Protein AF-A0A7V5E7X6-F1 (afdb_monomer_lite)

Foldseek 3Di:
DDDPVVCVVCVVVVVVVLLVVADFKDFQVPWDWDPDQFANIKTWGADVVVRHPDQWTKMKGKAAAQKKGFKKFWAKKKKAWQAAWWWKQWQLAIDTAGHGKIFIHHHGIIMMIGGNGNGMIMMMMIGRQNNCVVVVNTDMDTPGGMDRHDPCNCPPRHYDPDCQDPVQWGGMDYPPNFDKAAQLCQLVLLCPDPALLSVLAACLRNPRPRQAFARMKGAAQPHPVRGHPDDFKDLGTKGKHAAFDKGDKFFAAKKKKAWQAAWWWKQFQNDIGTDGHRMIGINHDDTGIMMTGGNGNGIIMIRIMDGCCRRRPVSSVCCVVPVVVGDHDDPPDD

pLDDT: mean 92.27, std 9.26, range [35.38, 98.88]

Structure (mmCIF, N/CA/C/O backbone):
data_AF-A0A7V5E7X6-F1
#
_entry.id   AF-A0A7V5E7X6-F1
#
loop_
_atom_site.group_PDB
_atom_site.id
_atom_site.type_symbol
_atom_site.label_atom_id
_atom_site.label_alt_id
_atom_site.label_comp_id
_atom_site.label_asym_id
_atom_site.label_entity_id
_atom_site.label_seq_id
_atom_site.pdbx_PDB_ins_code
_atom_site.Cartn_x
_atom_site.Cartn_y
_atom_site.Cartn_z
_atom_site.occupancy
_atom_site.B_iso_or_equiv
_atom_site.auth_seq_id
_atom_site.auth_comp_id
_atom_site.auth_asym_id
_atom_site.auth_atom_id
_atom_site.pdbx_PDB_model_num
ATOM 1 N N . MET A 1 1 ? 9.752 -33.336 -25.729 1.00 74.25 1 MET A N 1
ATOM 2 C CA . MET A 1 1 ? 9.389 -32.713 -24.438 1.00 74.25 1 MET A CA 1
ATOM 3 C C . MET A 1 1 ? 10.679 -32.432 -23.699 1.00 74.25 1 MET A C 1
ATOM 5 O O . MET A 1 1 ? 11.506 -33.336 -23.650 1.00 74.25 1 MET A O 1
ATOM 9 N N . GLY A 1 2 ? 10.870 -31.202 -23.217 1.00 88.06 2 GLY A N 1
ATOM 10 C CA . GLY A 1 2 ? 11.986 -30.882 -22.325 1.00 88.06 2 GLY A CA 1
ATOM 11 C C . GLY A 1 2 ? 11.791 -31.540 -20.957 1.00 88.06 2 GLY A C 1
ATOM 12 O O . GLY A 1 2 ? 10.665 -31.881 -20.585 1.00 88.06 2 GLY A O 1
ATOM 13 N N . ASN A 1 3 ? 12.883 -31.771 -20.237 1.00 95.69 3 ASN A N 1
ATOM 14 C CA . ASN A 1 3 ? 12.844 -32.222 -18.848 1.00 95.69 3 ASN A CA 1
ATOM 15 C C . ASN A 1 3 ? 12.676 -31.019 -17.891 1.00 95.69 3 ASN A C 1
ATOM 17 O O . ASN A 1 3 ? 12.556 -29.870 -18.316 1.00 95.69 3 ASN A O 1
ATOM 21 N N . PHE A 1 4 ? 12.666 -31.272 -16.578 1.00 95.88 4 PHE A N 1
ATOM 22 C CA . PHE A 1 4 ? 12.492 -30.208 -15.582 1.00 95.88 4 PHE A CA 1
ATOM 23 C C . PHE A 1 4 ? 13.581 -29.120 -15.651 1.00 95.88 4 PHE A C 1
ATOM 25 O O . PHE A 1 4 ? 13.300 -27.960 -15.362 1.00 95.88 4 PHE A O 1
ATOM 32 N N . TYR A 1 5 ? 14.807 -29.474 -16.044 1.00 95.88 5 TYR A N 1
ATOM 33 C CA . TYR A 1 5 ? 15.924 -28.543 -16.155 1.00 95.88 5 TYR A CA 1
ATOM 34 C C . TYR A 1 5 ? 15.778 -27.639 -17.380 1.00 95.88 5 TYR A C 1
ATOM 36 O O . TYR A 1 5 ? 15.989 -26.436 -17.265 1.00 95.88 5 TYR A O 1
ATOM 44 N N . ASP A 1 6 ? 15.319 -28.176 -18.515 1.00 96.25 6 ASP A N 1
ATOM 45 C CA . ASP A 1 6 ? 14.999 -27.366 -19.700 1.00 96.25 6 ASP A CA 1
ATOM 46 C C . ASP A 1 6 ? 13.927 -26.314 -19.371 1.00 96.25 6 ASP A C 1
ATOM 48 O O . ASP A 1 6 ? 14.030 -25.155 -19.774 1.00 96.25 6 ASP A O 1
ATOM 52 N N . HIS A 1 7 ? 12.928 -26.692 -18.564 1.00 93.19 7 HIS A N 1
ATOM 53 C CA . HIS A 1 7 ? 11.928 -25.746 -18.073 1.00 93.19 7 HIS A CA 1
ATOM 54 C C . HIS A 1 7 ? 12.550 -24.657 -17.190 1.00 93.19 7 HIS A C 1
ATOM 56 O O . HIS A 1 7 ? 12.235 -23.483 -17.381 1.00 93.19 7 HIS A O 1
ATOM 62 N N . TRP A 1 8 ? 13.458 -25.004 -16.271 1.00 95.00 8 TRP A N 1
ATOM 63 C CA . TRP A 1 8 ? 14.160 -24.015 -15.440 1.00 95.00 8 TRP A CA 1
ATOM 64 C C . TRP A 1 8 ? 15.024 -23.060 -16.261 1.00 95.00 8 TRP A C 1
ATOM 66 O O . TRP A 1 8 ? 15.019 -21.862 -15.990 1.00 95.00 8 TRP A O 1
ATOM 76 N N . LEU A 1 9 ? 15.713 -23.561 -17.287 1.00 93.69 9 LEU A N 1
ATOM 77 C CA . LEU A 1 9 ? 16.494 -22.725 -18.197 1.00 93.69 9 LEU A CA 1
ATOM 78 C C . LEU A 1 9 ? 15.607 -21.732 -18.964 1.00 93.69 9 LEU A C 1
ATOM 80 O O . LEU A 1 9 ? 16.005 -20.590 -19.164 1.00 93.69 9 LEU A O 1
ATOM 84 N N . SER A 1 10 ? 14.388 -22.135 -19.333 1.00 93.94 10 SER A N 1
ATOM 85 C CA . SER A 1 10 ? 13.422 -21.271 -20.031 1.00 93.94 10 SER A CA 1
ATOM 86 C C . SER A 1 10 ? 12.592 -20.356 -19.117 1.00 93.94 10 SER A C 1
ATOM 88 O O . SER A 1 10 ? 11.799 -19.549 -19.608 1.00 93.94 10 SER A O 1
ATOM 90 N N . ALA A 1 11 ? 12.737 -20.476 -17.791 1.00 91.62 11 ALA A N 1
ATOM 91 C CA . ALA A 1 11 ? 11.841 -19.835 -16.829 1.00 91.62 11 ALA A CA 1
ATOM 92 C C . ALA A 1 11 ? 11.892 -18.302 -16.888 1.00 91.62 11 ALA A C 1
ATOM 94 O O . ALA A 1 11 ? 10.873 -17.648 -16.674 1.00 91.62 11 ALA A O 1
ATOM 95 N N . HIS A 1 12 ? 13.056 -17.725 -17.204 1.00 88.38 12 HIS A N 1
ATOM 96 C CA . HIS A 1 12 ? 13.186 -16.280 -17.379 1.00 88.38 12 HIS A CA 1
ATOM 97 C C . HIS A 1 12 ? 12.372 -15.782 -18.581 1.00 88.38 12 HIS A C 1
ATOM 99 O O . HIS A 1 12 ? 11.582 -14.853 -18.442 1.00 88.38 12 HIS A O 1
ATOM 105 N N . ASP A 1 13 ? 12.505 -16.431 -19.737 1.00 90.81 13 ASP A N 1
ATOM 106 C CA . ASP A 1 13 ? 11.781 -16.037 -20.950 1.00 90.81 13 ASP A CA 1
ATOM 107 C C . ASP A 1 13 ? 10.269 -16.228 -20.789 1.00 90.81 13 ASP A C 1
ATOM 109 O O . ASP A 1 13 ? 9.471 -15.427 -21.275 1.00 90.81 13 ASP A O 1
ATOM 113 N N . GLU A 1 14 ? 9.861 -17.287 -20.086 1.00 91.94 14 GLU A N 1
ATOM 114 C CA . GLU A 1 14 ? 8.459 -17.516 -19.739 1.00 91.94 14 GLU A CA 1
ATOM 115 C C . GLU A 1 14 ? 7.920 -16.430 -18.809 1.00 91.94 14 GLU A C 1
ATOM 117 O O . GLU A 1 14 ? 6.822 -15.919 -19.025 1.00 91.94 14 GLU A O 1
ATOM 122 N N . TRP A 1 15 ? 8.714 -16.008 -17.827 1.00 89.81 15 TRP A N 1
ATOM 123 C CA . TRP A 1 15 ? 8.356 -14.889 -16.969 1.00 89.81 15 TRP A CA 1
ATOM 124 C C . TRP A 1 15 ? 8.150 -13.595 -17.769 1.00 89.81 15 TRP A C 1
ATOM 126 O O . TRP A 1 15 ? 7.143 -12.917 -17.572 1.00 89.81 15 TRP A O 1
ATOM 136 N N . GLN A 1 16 ? 9.039 -13.276 -18.717 1.00 88.62 16 GLN A N 1
ATOM 137 C CA . GLN A 1 16 ? 8.889 -12.092 -19.575 1.00 88.62 16 GLN A CA 1
ATOM 138 C C . GLN A 1 16 ? 7.607 -12.143 -20.420 1.00 88.62 16 GLN A C 1
ATOM 140 O O . GLN A 1 16 ? 6.897 -11.143 -20.541 1.00 88.62 16 GLN A O 1
ATOM 145 N N . ARG A 1 17 ? 7.243 -13.322 -20.945 1.00 91.75 17 ARG A N 1
ATOM 146 C CA . ARG A 1 17 ? 5.962 -13.511 -21.649 1.00 91.75 17 ARG A CA 1
ATOM 147 C C . ARG A 1 17 ? 4.761 -13.251 -20.741 1.00 91.75 17 ARG A C 1
ATOM 149 O O . ARG A 1 17 ? 3.805 -12.608 -21.172 1.00 91.75 17 ARG A O 1
ATOM 156 N N . GLN A 1 18 ? 4.811 -13.710 -19.491 1.00 92.75 18 GLN A N 1
ATOM 157 C CA . GLN A 1 18 ? 3.744 -13.466 -18.517 1.00 92.75 18 GLN A CA 1
ATOM 158 C C . GLN A 1 18 ? 3.638 -11.989 -18.137 1.00 92.75 18 GLN A C 1
ATOM 160 O O . GLN A 1 18 ? 2.529 -11.477 -18.042 1.00 92.75 18 GLN A O 1
ATOM 165 N N . VAL A 1 19 ? 4.763 -11.289 -17.967 1.00 91.00 19 VAL A N 1
ATOM 166 C CA . VAL A 1 19 ? 4.796 -9.838 -17.718 1.00 91.00 19 VAL A CA 1
ATOM 167 C C . VAL A 1 19 ? 4.106 -9.073 -18.848 1.00 91.00 19 VAL A C 1
ATOM 169 O O . VAL A 1 19 ? 3.236 -8.245 -18.580 1.00 91.00 19 VAL A O 1
ATOM 172 N N . ALA A 1 20 ? 4.420 -9.404 -20.104 1.00 89.00 20 ALA A N 1
ATOM 173 C CA . ALA A 1 20 ? 3.810 -8.765 -21.268 1.00 89.00 20 ALA A CA 1
ATOM 174 C C . ALA A 1 20 ? 2.280 -8.948 -21.317 1.00 89.00 20 ALA A C 1
ATOM 176 O O . ALA A 1 20 ? 1.565 -8.055 -21.767 1.00 89.00 20 ALA A O 1
ATOM 177 N N . GLN A 1 21 ? 1.764 -10.074 -20.816 1.00 91.12 21 GLN A N 1
ATOM 178 C CA . GLN A 1 21 ? 0.330 -10.397 -20.797 1.00 91.12 21 GLN A CA 1
ATOM 179 C C . GLN A 1 21 ? -0.380 -10.004 -19.494 1.00 91.12 21 GLN A C 1
ATOM 181 O O . GLN A 1 21 ? -1.609 -10.025 -19.439 1.00 91.12 21 GLN A O 1
ATOM 186 N N . ALA A 1 22 ? 0.368 -9.665 -18.442 1.00 93.25 22 ALA A N 1
ATOM 187 C CA . ALA A 1 22 ? -0.190 -9.341 -17.138 1.00 93.25 22 ALA A CA 1
ATOM 188 C C . ALA A 1 22 ? -1.078 -8.097 -17.211 1.00 93.25 22 ALA A C 1
ATOM 190 O O . ALA A 1 22 ? -0.862 -7.198 -18.027 1.00 93.25 22 ALA A O 1
ATOM 191 N N . ARG A 1 23 ? -2.061 -8.017 -16.315 1.00 95.69 23 ARG A N 1
ATOM 192 C CA . ARG A 1 23 ? -2.861 -6.806 -16.146 1.00 95.69 23 ARG A CA 1
ATOM 193 C C . ARG A 1 23 ? -1.992 -5.682 -15.571 1.00 95.69 23 ARG A C 1
ATOM 195 O O . ARG A 1 23 ? -1.268 -5.916 -14.608 1.00 95.69 23 ARG A O 1
ATOM 202 N N . LYS A 1 24 ? -2.085 -4.470 -16.134 1.00 96.12 24 LYS A N 1
ATOM 203 C CA . LYS A 1 24 ? -1.325 -3.286 -15.676 1.00 96.12 24 LYS A CA 1
ATOM 204 C C . LYS A 1 24 ? -2.179 -2.216 -15.010 1.00 96.12 24 LYS A C 1
ATOM 206 O O . LYS A 1 24 ? -1.640 -1.352 -14.327 1.00 96.12 24 LYS A O 1
ATOM 211 N N . CYS A 1 25 ? -3.498 -2.265 -15.156 1.00 97.44 25 CYS A N 1
ATOM 212 C CA . CYS A 1 25 ? -4.389 -1.388 -14.407 1.00 97.44 25 CYS A CA 1
ATOM 213 C C . CYS A 1 25 ? -5.746 -2.025 -14.130 1.00 97.44 25 CYS A C 1
ATOM 215 O O . CYS A 1 25 ? -6.157 -2.975 -14.799 1.00 97.44 25 CYS A O 1
ATOM 217 N N . ILE A 1 26 ? -6.423 -1.495 -13.119 1.00 98.00 26 ILE A N 1
ATOM 218 C CA . ILE A 1 26 ? -7.838 -1.730 -12.848 1.00 98.00 26 ILE A CA 1
ATOM 219 C C . ILE A 1 26 ? -8.455 -0.425 -12.359 1.00 98.00 26 ILE A C 1
ATOM 221 O O . ILE A 1 26 ? -7.882 0.259 -11.503 1.00 98.00 26 ILE A O 1
ATOM 225 N N . HIS A 1 27 ? -9.615 -0.086 -12.903 1.00 98.06 27 HIS A N 1
ATOM 226 C CA . HIS A 1 27 ? -10.424 1.012 -12.400 1.00 98.06 27 HIS A CA 1
ATOM 227 C C . HIS A 1 27 ? -11.444 0.494 -11.386 1.00 98.06 27 HIS A C 1
ATOM 229 O O . HIS A 1 27 ? -11.920 -0.638 -11.477 1.00 98.06 27 HIS A O 1
ATOM 235 N N . GLU A 1 28 ? -11.796 1.325 -10.410 1.00 96.06 28 GLU A N 1
ATOM 236 C CA . GLU A 1 28 ? -12.756 0.960 -9.371 1.00 96.06 28 GLU A CA 1
ATOM 237 C C . GLU A 1 28 ? -14.113 0.485 -9.905 1.00 96.06 28 GLU A C 1
ATOM 239 O O . GLU A 1 28 ? -14.739 -0.385 -9.298 1.00 96.06 28 GLU A O 1
ATOM 244 N N . GLU A 1 29 ? -14.569 1.023 -11.038 1.00 96.31 29 GLU A N 1
ATOM 245 C CA . GLU A 1 29 ? -15.799 0.593 -11.708 1.00 96.31 29 GLU A CA 1
ATOM 246 C C . GLU A 1 29 ? -15.780 -0.873 -12.173 1.00 96.31 29 GLU A C 1
ATOM 248 O O . GLU A 1 29 ? -16.840 -1.460 -12.382 1.00 96.31 29 GLU A O 1
ATOM 253 N N . GLU A 1 30 ? -14.601 -1.481 -12.304 1.00 96.62 30 GLU A N 1
ATOM 254 C CA . GLU A 1 30 ? -14.435 -2.888 -12.681 1.00 96.62 30 GLU A CA 1
ATOM 255 C C . GLU A 1 30 ? -14.462 -3.832 -11.470 1.00 96.62 30 GLU A C 1
ATOM 257 O O . GLU A 1 30 ? -14.469 -5.056 -11.628 1.00 96.62 30 GLU A O 1
ATOM 262 N N . LEU A 1 31 ? -14.440 -3.285 -10.252 1.00 95.75 31 LEU A N 1
ATOM 263 C CA . LEU A 1 31 ? -14.297 -4.073 -9.038 1.00 95.75 31 LEU A CA 1
ATOM 264 C C . LEU A 1 31 ? -15.557 -4.870 -8.716 1.00 95.75 31 LEU A C 1
ATOM 266 O O . LEU A 1 31 ? -16.677 -4.356 -8.661 1.00 95.75 31 LEU A O 1
ATOM 270 N N . GLN A 1 32 ? -15.339 -6.139 -8.385 1.00 96.31 32 GLN A N 1
ATOM 271 C CA . GLN A 1 32 ? -16.372 -7.003 -7.842 1.00 96.31 32 GLN A CA 1
ATOM 272 C C . GLN A 1 32 ? -16.438 -6.832 -6.331 1.00 96.31 32 GLN A C 1
ATOM 274 O O . GLN A 1 32 ? -15.609 -7.346 -5.580 1.00 96.31 32 GLN A O 1
ATOM 279 N N . TRP A 1 33 ? -17.448 -6.094 -5.893 1.00 97.62 33 TRP A N 1
ATOM 280 C CA . TRP A 1 33 ? -17.694 -5.874 -4.481 1.00 97.62 33 TRP A CA 1
ATOM 281 C C . TRP A 1 33 ? -18.487 -7.018 -3.870 1.00 97.62 33 TRP A C 1
ATOM 283 O O . TRP A 1 33 ? -19.554 -7.384 -4.364 1.00 97.62 33 TRP A O 1
ATOM 293 N N . VAL A 1 34 ? -17.996 -7.527 -2.748 1.00 97.88 34 VAL A N 1
ATOM 294 C CA . VAL A 1 34 ? -18.594 -8.648 -2.031 1.00 97.88 34 VAL A CA 1
ATOM 295 C C . VAL A 1 34 ? -18.828 -8.299 -0.571 1.00 97.88 34 VAL A C 1
ATOM 297 O O . VAL A 1 34 ? -18.126 -7.478 0.022 1.00 97.88 34 VAL A O 1
ATOM 300 N N . ARG A 1 35 ? -19.825 -8.957 0.020 1.00 97.88 35 ARG A N 1
ATOM 301 C CA . ARG A 1 35 ? -19.969 -9.029 1.470 1.00 97.88 35 ARG A CA 1
ATOM 302 C C . ARG A 1 35 ? -19.081 -10.150 1.992 1.00 97.88 35 ARG A C 1
ATOM 304 O O . ARG A 1 35 ? -19.125 -11.251 1.446 1.00 97.88 35 ARG A O 1
ATOM 311 N N . THR A 1 36 ? -18.337 -9.906 3.065 1.00 97.00 36 THR A N 1
ATOM 312 C CA . THR A 1 36 ? -17.555 -10.953 3.731 1.00 97.00 36 THR A CA 1
ATOM 313 C C . THR A 1 36 ? -17.948 -11.052 5.205 1.00 97.00 36 THR A C 1
ATOM 315 O O . THR A 1 36 ? -18.753 -10.262 5.710 1.00 97.00 36 THR A O 1
ATOM 318 N N . ARG A 1 37 ? -17.404 -12.058 5.900 1.00 97.94 37 ARG A N 1
ATOM 319 C CA . ARG A 1 37 ? -17.459 -12.104 7.368 1.00 97.94 37 ARG A CA 1
ATOM 320 C C . ARG A 1 37 ? -16.659 -10.962 7.986 1.00 97.94 37 ARG A C 1
ATOM 322 O O . ARG A 1 37 ? -17.004 -10.521 9.071 1.00 97.94 37 ARG A O 1
ATOM 329 N N . GLN A 1 38 ? -15.631 -10.480 7.293 1.00 97.69 38 GLN A N 1
ATOM 330 C CA . GLN A 1 38 ? -14.734 -9.457 7.803 1.00 97.69 38 GLN A CA 1
ATOM 331 C C . GLN A 1 38 ? -15.222 -8.033 7.535 1.00 97.69 38 GLN A C 1
ATOM 333 O O . GLN A 1 38 ? -15.137 -7.188 8.417 1.00 97.69 38 GLN A O 1
ATOM 338 N N . ASP A 1 39 ? -15.799 -7.769 6.368 1.00 97.69 39 ASP A N 1
ATOM 339 C CA . ASP A 1 39 ? -16.078 -6.414 5.902 1.00 97.69 39 ASP A CA 1
ATOM 340 C C . ASP A 1 39 ? -17.524 -6.256 5.484 1.00 97.69 39 ASP A C 1
ATOM 342 O O . ASP A 1 39 ? -18.136 -7.162 4.905 1.00 97.69 39 ASP A O 1
ATOM 346 N N . TYR A 1 40 ? -18.064 -5.056 5.718 1.00 98.00 40 TYR A N 1
ATOM 347 C CA . TYR A 1 40 ? -19.402 -4.743 5.239 1.00 98.00 40 TYR A CA 1
ATOM 348 C C . TYR A 1 40 ? -19.472 -4.835 3.716 1.00 98.00 40 TYR A C 1
ATOM 350 O O . TYR A 1 40 ? -20.438 -5.375 3.169 1.00 98.00 40 TYR A O 1
ATOM 358 N N . ARG A 1 41 ? -18.437 -4.325 3.049 1.00 96.81 41 ARG A N 1
ATOM 359 C CA . ARG A 1 41 ? -18.221 -4.461 1.616 1.00 96.81 41 ARG A CA 1
ATOM 360 C C . ARG A 1 41 ? -16.721 -4.387 1.342 1.00 96.81 41 ARG A C 1
ATOM 362 O O . ARG A 1 41 ? -16.066 -3.458 1.806 1.00 96.81 41 ARG A O 1
ATOM 369 N N . ALA A 1 42 ? -16.203 -5.343 0.583 1.00 98.06 42 ALA A N 1
ATOM 370 C CA . ALA A 1 42 ? -14.801 -5.400 0.192 1.00 98.06 42 ALA A CA 1
ATOM 371 C C . ALA A 1 42 ? -14.661 -5.745 -1.291 1.00 98.06 42 ALA A C 1
ATOM 373 O O . ALA A 1 42 ? -15.523 -6.419 -1.860 1.00 98.06 42 ALA A O 1
ATOM 374 N N . ALA A 1 43 ? -13.576 -5.298 -1.913 1.00 97.94 43 ALA A N 1
ATOM 375 C CA . ALA A 1 43 ? -13.203 -5.694 -3.263 1.00 97.94 43 ALA A CA 1
ATOM 376 C C . ALA A 1 43 ? -11.686 -5.848 -3.383 1.00 97.94 43 ALA A C 1
ATOM 378 O O . ALA A 1 43 ? -10.934 -4.991 -2.921 1.00 97.94 43 ALA A O 1
ATOM 379 N N . LEU A 1 44 ? -11.240 -6.918 -4.045 1.00 96.75 44 LEU A N 1
ATOM 380 C CA . LEU A 1 44 ? -9.838 -7.076 -4.434 1.00 96.75 44 LEU A CA 1
ATOM 381 C C . LEU A 1 44 ? -9.524 -6.110 -5.576 1.00 96.75 44 LEU A C 1
ATOM 383 O O . LEU A 1 44 ? -10.270 -6.072 -6.550 1.00 96.75 44 LEU A O 1
ATOM 387 N N . LEU A 1 45 ? -8.416 -5.374 -5.472 1.00 95.25 45 LEU A N 1
ATOM 388 C CA . LEU A 1 45 ? -7.895 -4.480 -6.509 1.00 95.25 45 LEU A CA 1
ATOM 389 C C . LEU A 1 45 ? -6.709 -5.138 -7.208 1.00 95.25 45 LEU A C 1
ATOM 391 O O . LEU A 1 45 ? -6.849 -5.613 -8.332 1.00 95.25 45 LEU A O 1
ATOM 395 N N . CYS A 1 46 ? -5.558 -5.205 -6.536 1.00 95.69 46 CYS A N 1
ATOM 396 C CA . CYS A 1 46 ? -4.357 -5.848 -7.061 1.00 95.69 46 CYS A CA 1
ATOM 397 C C . CYS A 1 46 ? -4.221 -7.226 -6.428 1.00 95.69 46 CYS A C 1
ATOM 399 O O . CYS A 1 46 ? -3.908 -7.331 -5.250 1.00 95.69 46 CYS A O 1
ATOM 401 N N . SER A 1 47 ? -4.484 -8.274 -7.198 1.00 94.06 47 SER A N 1
ATOM 402 C CA . SER A 1 47 ? -4.294 -9.660 -6.777 1.00 94.06 47 SER A CA 1
ATOM 403 C C . SER A 1 47 ? -4.108 -10.545 -8.002 1.00 94.06 47 SER A C 1
ATOM 405 O O . SER A 1 47 ? -4.484 -10.182 -9.126 1.00 94.06 47 SER A O 1
ATOM 407 N N . ARG A 1 48 ? -3.592 -11.758 -7.787 1.00 91.06 48 ARG A N 1
ATOM 408 C CA . ARG A 1 48 ? -3.537 -12.787 -8.838 1.00 91.06 48 ARG A CA 1
ATOM 409 C C . ARG A 1 48 ? -4.927 -13.117 -9.387 1.00 91.06 48 ARG A C 1
ATOM 411 O O . ARG A 1 48 ? -5.051 -13.376 -10.580 1.00 91.06 48 ARG A O 1
ATOM 418 N N . ALA A 1 49 ? -5.965 -13.044 -8.549 1.00 90.88 49 ALA A N 1
ATOM 419 C CA . ALA A 1 49 ? -7.353 -13.282 -8.949 1.00 90.88 49 ALA A CA 1
ATOM 420 C C . ALA A 1 49 ? -7.873 -12.243 -9.960 1.00 90.88 49 ALA A C 1
ATOM 422 O O . ALA A 1 49 ? -8.697 -12.579 -10.804 1.00 90.88 49 ALA A O 1
ATOM 423 N N . ASN A 1 50 ? -7.342 -11.016 -9.931 1.00 94.38 50 ASN A N 1
ATOM 424 C CA . ASN A 1 50 ? -7.659 -9.968 -10.905 1.00 94.38 50 ASN A CA 1
ATOM 425 C C . ASN A 1 50 ? -6.691 -9.918 -12.101 1.00 94.38 50 ASN A C 1
ATOM 427 O O . ASN A 1 50 ? -6.778 -8.993 -12.908 1.00 94.38 50 ASN A O 1
ATOM 431 N N . GLY A 1 51 ? -5.780 -10.892 -12.233 1.00 93.50 51 GLY A N 1
ATOM 432 C CA . GLY A 1 51 ? -4.838 -10.993 -13.354 1.00 93.50 51 GLY A CA 1
ATOM 433 C C . GLY A 1 51 ? -3.525 -10.219 -13.180 1.00 93.50 51 GLY A C 1
ATOM 434 O O . GLY A 1 51 ? -2.770 -10.080 -14.143 1.00 93.50 51 GLY A O 1
ATOM 435 N N . PHE A 1 52 ? -3.229 -9.717 -11.977 1.00 95.06 52 PHE A N 1
ATOM 436 C CA . PHE A 1 52 ? -1.978 -9.004 -11.698 1.00 95.06 52 PHE A CA 1
ATOM 437 C C . PHE A 1 52 ? -0.836 -9.961 -11.348 1.00 95.06 52 PHE A C 1
ATOM 439 O O . PHE A 1 52 ? -0.991 -10.877 -10.537 1.00 95.06 52 PHE A O 1
ATOM 446 N N . LEU A 1 53 ? 0.355 -9.716 -11.901 1.00 92.69 53 LEU A N 1
ATOM 447 C CA . LEU A 1 53 ? 1.553 -10.531 -11.661 1.00 92.69 53 LEU A CA 1
ATOM 448 C C . LEU A 1 53 ? 2.335 -10.058 -10.422 1.00 92.69 53 LEU A C 1
ATOM 450 O O . LEU A 1 53 ? 3.499 -9.647 -10.491 1.00 92.69 53 LEU A O 1
ATOM 454 N N . THR A 1 54 ? 1.689 -10.113 -9.263 1.00 91.38 54 THR A N 1
ATOM 455 C CA . THR A 1 54 ? 2.217 -9.582 -7.997 1.00 91.38 54 THR A CA 1
ATOM 456 C C . THR A 1 54 ? 2.492 -10.681 -6.957 1.00 91.38 54 THR A C 1
ATOM 458 O O . THR A 1 54 ? 2.211 -11.861 -7.213 1.00 91.38 54 THR A O 1
ATOM 461 N N . SER A 1 55 ? 3.124 -10.317 -5.836 1.00 87.19 55 SER A N 1
ATOM 462 C CA . SER A 1 55 ? 3.412 -11.191 -4.685 1.00 87.19 55 SER A CA 1
ATOM 463 C C . SER A 1 55 ? 2.560 -10.898 -3.449 1.00 87.19 55 SER A C 1
ATOM 465 O O . SER A 1 55 ? 2.708 -11.601 -2.457 1.00 87.19 55 SER A O 1
ATOM 467 N N . GLY A 1 56 ? 1.702 -9.884 -3.482 1.00 92.50 56 GLY A N 1
ATOM 468 C CA . GLY A 1 56 ? 0.737 -9.647 -2.415 1.00 92.50 56 GLY A CA 1
ATOM 469 C C . GLY A 1 56 ? -0.612 -9.226 -2.966 1.00 92.50 56 GLY A C 1
ATOM 470 O O . GLY A 1 56 ? -0.866 -9.320 -4.165 1.00 92.50 56 GLY A O 1
ATOM 471 N N . ASP A 1 57 ? -1.475 -8.781 -2.070 1.00 95.81 57 ASP A N 1
ATOM 472 C CA . ASP A 1 57 ? -2.879 -8.541 -2.332 1.00 95.81 57 ASP A CA 1
ATOM 473 C C . ASP A 1 57 ? -3.262 -7.158 -1.810 1.00 95.81 57 ASP A C 1
ATOM 475 O O . ASP A 1 57 ? -2.846 -6.734 -0.733 1.00 95.81 57 ASP A O 1
ATOM 479 N N . ILE A 1 58 ? -4.041 -6.430 -2.600 1.00 98.19 58 ILE A N 1
ATOM 480 C CA . ILE A 1 58 ? -4.546 -5.105 -2.258 1.00 98.19 58 ILE A CA 1
ATOM 481 C C . ILE A 1 58 ? -6.055 -5.134 -2.378 1.00 98.19 58 ILE A C 1
ATOM 483 O O . ILE A 1 58 ? -6.584 -5.591 -3.395 1.00 98.19 58 ILE A O 1
ATOM 487 N N . MET A 1 59 ? -6.744 -4.590 -1.382 1.00 97.81 59 MET A N 1
ATOM 488 C CA . MET A 1 59 ? -8.194 -4.466 -1.379 1.00 97.81 59 MET A CA 1
ATOM 489 C C . MET A 1 59 ? -8.660 -3.073 -0.959 1.00 97.81 59 MET A C 1
ATOM 491 O O . MET A 1 59 ? -7.940 -2.311 -0.315 1.00 97.81 59 MET A O 1
ATOM 495 N N . LEU A 1 60 ? -9.905 -2.768 -1.309 1.00 98.62 60 LEU A N 1
ATOM 496 C CA . LEU A 1 60 ? -10.664 -1.668 -0.735 1.00 98.62 60 LEU A CA 1
ATOM 497 C C . LEU A 1 60 ? -11.737 -2.242 0.175 1.00 98.62 60 LEU A C 1
ATOM 499 O O . LEU A 1 60 ? -12.431 -3.185 -0.212 1.00 98.62 60 LEU A O 1
ATOM 503 N N . GLY A 1 61 ? -11.890 -1.645 1.351 1.00 98.50 61 GLY A N 1
ATOM 504 C CA . GLY A 1 61 ? -12.963 -1.956 2.284 1.00 98.50 61 GLY A CA 1
ATOM 505 C C . GLY A 1 61 ? -13.802 -0.727 2.612 1.00 98.50 61 GLY A C 1
ATOM 506 O O . GLY A 1 61 ? -13.304 0.404 2.641 1.00 98.50 61 GLY A O 1
ATOM 507 N N . GLU A 1 62 ? -15.090 -0.957 2.853 1.00 98.69 62 GLU A N 1
ATOM 508 C CA . GLU A 1 62 ? -16.046 0.053 3.295 1.00 98.69 62 GLU A CA 1
ATOM 509 C C . GLU A 1 62 ? -16.697 -0.367 4.617 1.00 98.69 62 GLU A C 1
ATOM 511 O O . GLU A 1 62 ? -17.149 -1.504 4.766 1.00 98.69 62 GLU A O 1
ATOM 516 N N . ILE A 1 63 ? -16.791 0.573 5.560 1.00 98.81 63 ILE A N 1
ATOM 517 C CA . ILE A 1 63 ? -17.481 0.396 6.844 1.00 98.81 63 ILE A CA 1
ATOM 518 C C . ILE A 1 63 ? -18.549 1.493 6.946 1.00 98.81 63 ILE A C 1
ATOM 520 O O . ILE A 1 63 ? -18.192 2.671 7.045 1.00 98.81 63 ILE A O 1
ATOM 524 N N . PRO A 1 64 ? -19.855 1.174 6.907 1.00 98.62 64 PRO A N 1
ATOM 525 C CA . PRO A 1 64 ? -20.908 2.176 7.051 1.00 98.62 64 PRO A CA 1
ATOM 526 C C . PRO A 1 64 ? -20.884 2.868 8.421 1.00 98.62 64 PRO A C 1
ATOM 528 O O . PRO A 1 64 ? -20.274 2.355 9.363 1.00 98.62 64 PRO A O 1
ATOM 531 N N . PRO A 1 65 ? -21.577 4.009 8.573 1.00 98.38 65 PRO A N 1
ATOM 532 C CA . PRO A 1 65 ? -21.756 4.637 9.877 1.00 98.38 65 PRO A CA 1
ATOM 533 C C . PRO A 1 65 ? -22.321 3.645 10.894 1.00 98.38 65 PRO A C 1
ATOM 535 O O . PRO A 1 65 ? -23.276 2.926 10.589 1.00 98.38 65 PRO A O 1
ATOM 538 N N . ARG A 1 66 ? -21.765 3.637 12.113 1.00 96.75 66 ARG A N 1
ATOM 539 C CA . ARG A 1 66 ? -22.190 2.750 13.216 1.00 96.75 66 ARG A CA 1
ATOM 540 C C . ARG A 1 66 ? -21.994 1.258 12.921 1.00 96.75 66 ARG A C 1
ATOM 542 O O . ARG A 1 66 ? -22.734 0.433 13.451 1.00 96.75 66 ARG A O 1
ATOM 549 N N . TRP A 1 67 ? -21.025 0.908 12.079 1.00 98.69 67 TRP A N 1
ATOM 550 C CA . TRP A 1 67 ? -20.596 -0.473 11.850 1.00 98.69 67 TRP A CA 1
ATOM 551 C C . TRP A 1 67 ? -19.151 -0.701 12.289 1.00 98.69 67 TRP A C 1
ATOM 553 O O . TRP A 1 67 ? -18.351 0.236 12.395 1.00 98.69 67 TRP A O 1
ATOM 563 N N . ASN A 1 68 ? -18.833 -1.971 12.510 1.00 98.75 68 ASN A N 1
ATOM 564 C CA . ASN A 1 68 ? -17.485 -2.477 12.686 1.00 98.75 68 ASN A CA 1
ATOM 565 C C . ASN A 1 68 ? -17.190 -3.590 11.674 1.00 98.75 68 ASN A C 1
ATOM 567 O O . ASN A 1 68 ? -18.095 -4.193 11.085 1.00 98.75 68 ASN A O 1
ATOM 571 N N . THR A 1 69 ? -15.903 -3.825 11.449 1.00 98.81 69 THR A N 1
ATOM 572 C CA . THR A 1 69 ? -15.439 -5.040 10.783 1.00 98.81 69 THR A CA 1
ATOM 573 C C . THR A 1 69 ? -15.569 -6.228 11.730 1.00 98.81 69 THR A C 1
ATOM 575 O O . THR A 1 69 ? -15.818 -6.074 12.930 1.00 98.81 69 THR A O 1
ATOM 578 N N . GLY A 1 70 ? -15.345 -7.427 11.207 1.00 98.50 70 GLY A N 1
ATOM 579 C CA . GLY A 1 70 ? -15.085 -8.579 12.046 1.00 98.50 70 GLY A CA 1
ATOM 580 C C . GLY A 1 70 ? -13.822 -8.391 12.893 1.00 98.50 70 GLY A C 1
ATOM 581 O O . GLY A 1 70 ? -12.996 -7.503 12.644 1.00 98.50 70 GLY A O 1
ATOM 582 N N . LYS A 1 71 ? -13.711 -9.225 13.927 1.00 98.62 71 LYS A N 1
ATOM 583 C CA . LYS A 1 71 ? -12.535 -9.321 14.795 1.00 98.62 71 LYS A CA 1
ATOM 584 C C . LYS A 1 71 ? -11.734 -10.549 14.407 1.00 98.62 71 LYS A C 1
ATOM 586 O O . LYS A 1 71 ? -12.280 -11.656 14.419 1.00 98.62 71 LYS A O 1
ATOM 591 N N . HIS A 1 72 ? -10.451 -10.384 14.116 1.00 98.50 72 HIS A N 1
ATOM 592 C CA . HIS A 1 72 ? -9.628 -11.462 13.567 1.00 98.50 72 HIS A CA 1
ATOM 593 C C . HIS A 1 72 ? -8.127 -11.241 13.795 1.00 98.50 72 HIS A C 1
ATOM 595 O O . HIS A 1 72 ? -7.713 -10.254 14.400 1.00 98.50 72 HIS A O 1
ATOM 601 N N . TYR A 1 73 ? -7.313 -12.200 13.346 1.00 97.94 73 TYR A N 1
ATOM 602 C CA . TYR A 1 73 ? -5.881 -12.015 13.088 1.00 97.94 73 TYR A CA 1
ATOM 603 C C . TYR A 1 73 ? -5.480 -12.721 11.785 1.00 97.94 73 TYR A C 1
ATOM 605 O O . TYR A 1 73 ? -6.136 -13.685 11.367 1.00 97.94 73 TYR A O 1
ATOM 613 N N . HIS A 1 74 ? -4.385 -12.259 11.181 1.00 97.62 74 HIS A N 1
ATOM 614 C CA . HIS A 1 74 ? -3.724 -12.840 10.005 1.00 97.62 74 HIS A CA 1
ATOM 615 C C . HIS A 1 74 ? -2.265 -12.362 9.911 1.00 97.62 74 HIS A C 1
ATOM 617 O O . HIS A 1 74 ? -1.724 -11.918 10.925 1.00 97.62 74 HIS A O 1
ATOM 623 N N . GLY A 1 75 ? -1.627 -12.472 8.739 1.00 97.38 75 GLY A N 1
ATOM 624 C CA . GLY A 1 75 ? -0.305 -11.904 8.461 1.00 97.38 75 GLY A CA 1
ATOM 625 C C . GLY A 1 75 ? -0.265 -10.374 8.513 1.00 97.38 75 GLY A C 1
ATOM 626 O O . GLY A 1 75 ? -1.176 -9.743 9.056 1.00 97.38 75 GLY A O 1
ATOM 627 N N . GLU A 1 76 ? 0.805 -9.766 7.997 1.00 97.50 76 GLU A N 1
ATOM 628 C CA . GLU A 1 76 ? 0.947 -8.307 8.045 1.00 97.50 76 GLU A CA 1
ATOM 629 C C . GLU A 1 76 ? -0.081 -7.591 7.163 1.00 97.50 76 GLU A C 1
ATOM 631 O O . GLU A 1 76 ? -0.384 -8.008 6.042 1.00 97.50 76 GLU A O 1
ATOM 636 N N . GLU A 1 77 ? -0.560 -6.447 7.649 1.00 98.44 77 GLU A N 1
ATOM 637 C CA . GLU A 1 77 ? -1.444 -5.576 6.884 1.00 98.44 77 GLU A CA 1
ATOM 638 C C . GLU A 1 77 ? -1.033 -4.110 7.035 1.00 98.44 77 GLU A C 1
ATOM 640 O O . GLU A 1 77 ? -0.776 -3.607 8.131 1.00 98.44 77 GLU A O 1
ATOM 645 N N . ALA A 1 78 ? -0.987 -3.404 5.911 1.00 98.69 78 ALA A N 1
ATOM 646 C CA . ALA A 1 78 ? -0.821 -1.962 5.865 1.00 98.69 78 ALA A CA 1
ATOM 647 C C . ALA A 1 78 ? -2.114 -1.321 5.361 1.00 98.69 78 ALA A C 1
ATOM 649 O O . ALA A 1 78 ? -2.590 -1.648 4.275 1.00 98.69 78 ALA A O 1
ATOM 650 N N . ILE A 1 79 ? -2.665 -0.384 6.131 1.00 98.88 79 ILE A N 1
ATOM 651 C CA . ILE A 1 79 ? -3.958 0.245 5.855 1.00 98.88 79 ILE A CA 1
ATOM 652 C C . ILE A 1 79 ? -3.771 1.746 5.667 1.00 98.88 79 ILE A C 1
ATOM 654 O O . ILE A 1 79 ? -3.106 2.405 6.461 1.00 98.88 79 ILE A O 1
ATOM 658 N N . TYR A 1 80 ? -4.411 2.312 4.651 1.00 98.81 80 TYR A N 1
ATOM 659 C CA . TYR A 1 80 ? -4.545 3.751 4.468 1.00 98.81 80 TYR A CA 1
ATOM 660 C C . TYR A 1 80 ? -6.014 4.156 4.484 1.00 98.81 80 TYR A C 1
ATOM 662 O O . TYR A 1 80 ? -6.822 3.611 3.729 1.00 98.81 80 TYR A O 1
ATOM 670 N N . ILE A 1 81 ? -6.371 5.128 5.320 1.00 98.81 81 ILE A N 1
ATOM 671 C CA . ILE A 1 81 ? -7.740 5.642 5.387 1.00 98.81 81 ILE A CA 1
ATOM 672 C C . ILE A 1 81 ? -7.935 6.651 4.256 1.00 98.81 81 ILE A C 1
ATOM 674 O O . ILE A 1 81 ? -7.451 7.778 4.319 1.00 98.81 81 ILE A O 1
ATOM 678 N N . ILE A 1 82 ? -8.662 6.247 3.214 1.00 98.62 82 ILE A N 1
ATOM 679 C CA . ILE A 1 82 ? -8.989 7.117 2.076 1.00 98.62 82 ILE A CA 1
ATOM 680 C C . ILE A 1 82 ? -10.005 8.178 2.500 1.00 98.62 82 ILE A C 1
ATOM 682 O O . ILE A 1 82 ? -9.936 9.316 2.044 1.00 98.62 82 ILE A O 1
ATOM 686 N N . LYS A 1 83 ? -10.980 7.792 3.330 1.00 98.50 83 LYS A N 1
ATOM 687 C CA . LYS A 1 83 ? -12.094 8.658 3.714 1.00 98.50 83 LYS A CA 1
ATOM 688 C C . LYS A 1 83 ? -12.716 8.234 5.043 1.00 98.50 83 LYS A C 1
ATOM 690 O O . LYS A 1 83 ? -12.822 7.041 5.327 1.00 98.50 83 LYS A O 1
ATOM 695 N N . GLY A 1 84 ? -13.208 9.218 5.794 1.00 98.38 84 GLY A N 1
ATOM 696 C CA . GLY A 1 84 ? -13.940 9.028 7.044 1.00 98.38 84 GLY A CA 1
ATOM 697 C C . GLY A 1 84 ? -13.037 9.010 8.278 1.00 98.38 84 GLY A C 1
ATOM 698 O O . GLY A 1 84 ? -11.854 9.336 8.213 1.00 98.38 84 GLY A O 1
ATOM 699 N N . ARG A 1 85 ? -13.617 8.655 9.427 1.00 98.56 85 ARG A N 1
ATOM 700 C CA . ARG A 1 85 ? -12.923 8.598 10.721 1.00 98.56 85 ARG A CA 1
ATOM 701 C C . ARG A 1 85 ? -13.431 7.449 11.579 1.00 98.56 85 ARG A C 1
ATOM 703 O O . ARG A 1 85 ? -14.579 7.023 11.447 1.00 98.56 85 ARG A O 1
ATOM 710 N N . GLY A 1 86 ? -12.599 6.998 12.501 1.00 98.38 86 GLY A N 1
ATOM 711 C CA . GLY A 1 86 ? -12.922 5.859 13.333 1.00 98.38 86 GLY A CA 1
ATOM 712 C C . GLY A 1 86 ? -11.801 5.486 14.281 1.00 98.38 86 GLY A C 1
ATOM 713 O O . GLY A 1 86 ? -10.933 6.297 14.603 1.00 98.38 86 GLY A O 1
ATOM 714 N N . CYS A 1 87 ? -11.837 4.244 14.739 1.00 98.69 87 CYS A N 1
ATOM 715 C CA . CYS A 1 87 ? -10.759 3.686 15.535 1.00 98.69 87 CYS A CA 1
ATOM 716 C C . CYS A 1 87 ? -10.508 2.222 15.191 1.00 98.69 87 CYS A C 1
ATOM 718 O O . CYS A 1 87 ? -11.392 1.512 14.713 1.00 98.69 87 CYS A O 1
ATOM 720 N N . SER A 1 88 ? -9.293 1.768 15.463 1.00 98.81 88 SER A N 1
ATOM 721 C CA . SER A 1 88 ? -8.922 0.358 15.439 1.00 98.81 88 SER A CA 1
ATOM 722 C C . SER A 1 88 ? -8.612 -0.082 16.858 1.00 98.81 88 SER A C 1
ATOM 724 O O . SER A 1 88 ? -7.897 0.617 17.574 1.00 98.81 88 SER A O 1
ATOM 726 N N . VAL A 1 89 ? -9.123 -1.237 17.263 1.00 98.69 89 VAL A N 1
ATOM 727 C CA . VAL A 1 89 ? -8.643 -1.928 18.460 1.00 98.69 89 VAL A CA 1
ATOM 728 C C . VAL A 1 89 ? -7.589 -2.913 17.986 1.00 98.69 89 VAL A C 1
ATOM 730 O O . VAL A 1 89 ? -7.921 -3.813 17.225 1.00 98.69 89 VAL A O 1
ATOM 733 N N . ILE A 1 90 ? -6.335 -2.713 18.382 1.00 98.62 90 ILE A N 1
ATOM 734 C CA . ILE A 1 90 ? -5.172 -3.508 17.968 1.00 98.62 90 ILE A CA 1
ATOM 735 C C . ILE A 1 90 ? -4.478 -3.961 19.246 1.00 98.62 90 ILE A C 1
ATOM 737 O O . ILE A 1 90 ? -4.122 -3.130 20.080 1.00 98.62 90 ILE A O 1
ATOM 741 N N . ASP A 1 91 ? -4.371 -5.274 19.429 1.00 97.44 91 ASP A N 1
ATOM 742 C CA . ASP A 1 91 ? -3.855 -5.895 20.656 1.00 97.44 91 ASP A CA 1
ATOM 743 C C . ASP A 1 91 ? -4.497 -5.343 21.946 1.00 97.44 91 ASP A C 1
ATOM 745 O O . ASP A 1 91 ? -3.850 -5.010 22.937 1.00 97.44 91 ASP A O 1
ATOM 749 N N . GLY A 1 92 ? -5.820 -5.153 21.904 1.00 97.06 92 GLY A N 1
ATOM 750 C CA . GLY A 1 92 ? -6.593 -4.642 23.039 1.00 97.06 92 GLY A CA 1
ATOM 751 C C . GLY A 1 92 ? -6.423 -3.147 23.334 1.00 97.06 92 GLY A C 1
ATOM 752 O O . GLY A 1 92 ? -7.031 -2.665 24.286 1.00 97.06 92 GLY A O 1
ATOM 753 N N . LYS A 1 93 ? -5.662 -2.394 22.530 1.00 98.25 93 LYS A N 1
ATOM 754 C CA . LYS A 1 93 ? -5.534 -0.932 22.643 1.00 98.25 93 LYS A CA 1
ATOM 755 C C . LYS A 1 93 ? -6.256 -0.227 21.503 1.00 98.25 93 LYS A C 1
ATOM 757 O O . LYS A 1 93 ? -6.223 -0.672 20.358 1.00 98.25 93 LYS A O 1
ATOM 762 N N . ARG A 1 94 ? -6.901 0.898 21.808 1.00 98.38 94 ARG A N 1
ATOM 763 C CA . ARG A 1 94 ? -7.627 1.715 20.831 1.00 98.38 94 ARG A CA 1
ATOM 764 C C . ARG A 1 94 ? -6.713 2.766 20.195 1.00 98.38 94 ARG A C 1
ATOM 766 O O . ARG A 1 94 ? -6.122 3.579 20.901 1.00 98.38 94 ARG A O 1
ATOM 773 N N . TYR A 1 95 ? -6.691 2.798 18.866 1.00 98.62 95 TYR A N 1
ATOM 774 C CA . TYR A 1 95 ? -5.990 3.781 18.043 1.00 98.62 95 TYR A CA 1
ATOM 775 C C . TYR A 1 95 ? -6.990 4.525 17.158 1.00 98.62 95 TYR A C 1
ATOM 777 O O . TYR A 1 95 ? -7.592 3.931 16.262 1.00 98.62 95 TYR A O 1
ATOM 785 N N . ASP A 1 96 ? -7.148 5.824 17.394 1.00 98.31 96 ASP A N 1
ATOM 786 C CA . ASP A 1 96 ? -8.050 6.666 16.605 1.00 98.31 96 ASP A CA 1
ATOM 787 C C . ASP A 1 96 ? -7.376 7.143 15.320 1.00 98.31 96 ASP A C 1
ATOM 789 O O . ASP A 1 96 ? -6.209 7.555 15.324 1.00 98.31 96 ASP A O 1
ATOM 793 N N . TRP A 1 97 ? -8.136 7.102 14.228 1.00 98.50 97 TRP A N 1
ATOM 794 C CA . TRP A 1 97 ? -7.697 7.479 12.893 1.00 98.50 97 TRP A CA 1
ATOM 795 C C . TRP A 1 97 ? -8.750 8.310 12.163 1.00 98.50 97 TRP A C 1
ATOM 797 O O . TRP A 1 97 ? -9.950 8.262 12.438 1.00 98.50 97 TRP A O 1
ATOM 807 N N . GLU A 1 98 ? -8.272 9.060 11.183 1.00 98.25 98 GLU A N 1
ATOM 808 C CA . GLU A 1 98 ? -9.064 9.883 10.283 1.00 98.25 98 GLU A CA 1
ATOM 809 C C . GLU A 1 98 ? -8.526 9.733 8.861 1.00 98.25 98 GLU A C 1
ATOM 811 O O . GLU A 1 98 ? -7.581 8.975 8.621 1.00 98.25 98 GLU A O 1
ATOM 816 N N . GLN A 1 99 ? -9.148 10.427 7.915 1.00 98.38 99 GLN A N 1
ATOM 817 C CA . GLN A 1 99 ? -8.685 10.477 6.538 1.00 98.38 99 GLN A CA 1
ATOM 818 C C . GLN A 1 99 ? -7.197 10.835 6.484 1.00 98.38 99 GLN A C 1
ATOM 820 O O . GLN A 1 99 ? -6.731 11.720 7.191 1.00 98.38 99 GLN A O 1
ATOM 825 N N . ASP A 1 100 ? -6.470 10.144 5.613 1.00 98.00 100 ASP A N 1
ATOM 826 C CA . ASP A 1 100 ? -5.028 10.243 5.413 1.00 98.00 100 ASP A CA 1
ATOM 827 C C . ASP A 1 100 ? -4.145 9.631 6.519 1.00 98.00 100 ASP A C 1
ATOM 829 O O . ASP A 1 100 ? -2.916 9.687 6.411 1.00 98.00 100 ASP A O 1
ATOM 833 N N . SER A 1 101 ? -4.731 8.968 7.524 1.00 98.50 101 SER A N 1
ATOM 834 C CA . SER A 1 101 ? -3.986 8.101 8.446 1.00 98.50 101 SER A CA 1
ATOM 835 C C . SER A 1 101 ? -3.492 6.818 7.764 1.00 98.50 101 SER A C 1
ATOM 837 O O . SER A 1 101 ? -4.194 6.204 6.958 1.00 98.50 101 SER A O 1
ATOM 839 N N . CYS A 1 102 ? -2.299 6.369 8.155 1.00 98.62 102 CYS A N 1
ATOM 840 C CA . CYS A 1 102 ? -1.684 5.109 7.745 1.00 98.62 102 CYS A CA 1
ATOM 841 C C . CYS A 1 102 ? -1.487 4.209 8.974 1.00 98.62 102 CYS A C 1
ATOM 843 O O . CYS A 1 102 ? -0.855 4.630 9.944 1.00 98.62 102 CYS A O 1
ATOM 845 N N . LEU A 1 103 ? -2.027 2.992 8.950 1.00 98.56 103 LEU A N 1
ATOM 846 C CA . LEU A 1 103 ? -1.945 2.018 10.033 1.00 98.56 103 LEU A CA 1
ATOM 847 C C . LEU A 1 103 ? -1.144 0.795 9.604 1.00 98.56 103 LEU A C 1
ATOM 849 O O . LEU A 1 103 ? -1.202 0.382 8.448 1.00 98.56 103 LEU A O 1
ATOM 853 N N . PHE A 1 104 ? -0.454 0.190 10.560 1.00 98.69 104 PHE A N 1
ATOM 854 C CA . PHE A 1 104 ? 0.210 -1.091 10.407 1.00 98.69 104 PHE A CA 1
ATOM 855 C C . PHE A 1 104 ? -0.358 -2.082 11.415 1.00 98.69 104 PHE A C 1
ATOM 857 O O . PHE A 1 104 ? -0.437 -1.788 12.610 1.00 98.69 104 PHE A O 1
ATOM 864 N N . ILE A 1 105 ? -0.735 -3.253 10.917 1.00 98.62 105 ILE A N 1
ATOM 865 C CA . ILE A 1 105 ? -1.122 -4.407 11.710 1.00 98.62 105 ILE A CA 1
ATOM 866 C C . ILE A 1 105 ? 0.032 -5.412 11.643 1.00 98.62 105 ILE A C 1
ATOM 868 O O . ILE A 1 105 ? 0.283 -5.989 10.579 1.00 98.62 105 ILE A O 1
ATOM 872 N N . PRO A 1 106 ? 0.756 -5.628 12.752 1.00 97.69 106 PRO A N 1
ATOM 873 C CA . PRO A 1 106 ? 1.809 -6.630 12.793 1.00 97.69 106 PRO A CA 1
ATOM 874 C C . PRO A 1 106 ? 1.255 -8.051 12.648 1.00 97.69 106 PRO A C 1
ATOM 876 O O . PRO A 1 106 ? 0.128 -8.350 13.048 1.00 97.69 106 PRO A O 1
ATOM 879 N N . PHE A 1 107 ? 2.095 -8.946 12.129 1.00 97.06 107 PHE A N 1
ATOM 880 C CA . PHE A 1 107 ? 1.760 -10.351 11.907 1.00 97.06 107 PHE A CA 1
ATOM 881 C C . PHE A 1 107 ? 1.196 -11.018 13.176 1.00 97.06 107 PHE A C 1
ATOM 883 O O . PHE A 1 107 ? 1.848 -11.053 14.219 1.00 97.06 107 PHE A O 1
ATOM 890 N N . GLY A 1 108 ? 0.001 -11.601 13.073 1.00 96.62 108 GLY A N 1
ATOM 891 C CA . GLY A 1 108 ? -0.649 -12.378 14.132 1.00 96.62 108 GLY A CA 1
ATOM 892 C C . GLY A 1 108 ? -1.329 -11.554 15.227 1.00 96.62 108 GLY A C 1
ATOM 893 O O . GLY A 1 108 ? -1.870 -12.140 16.166 1.00 96.62 108 GLY A O 1
ATOM 894 N N . VAL A 1 109 ? -1.337 -10.224 15.123 1.00 98.12 109 VAL A N 1
ATOM 895 C CA . VAL A 1 109 ? -1.975 -9.353 16.115 1.00 98.12 109 VAL A CA 1
ATOM 896 C C . VAL A 1 109 ? -3.487 -9.323 15.904 1.00 98.12 109 VAL A C 1
ATOM 898 O O . VAL A 1 109 ? -3.973 -9.123 14.791 1.00 98.12 109 VAL A O 1
ATOM 901 N N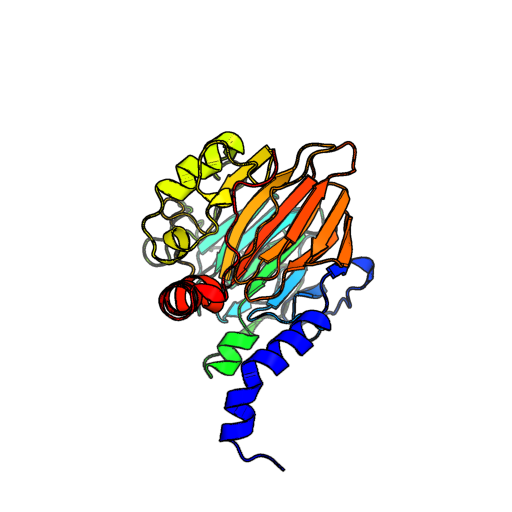 . VAL A 1 110 ? -4.249 -9.510 16.985 1.00 98.62 110 VAL A N 1
ATOM 902 C CA . VAL A 1 110 ? -5.715 -9.423 16.944 1.00 98.62 110 VAL A CA 1
ATOM 903 C C . VAL A 1 110 ? -6.141 -7.975 16.743 1.00 98.62 110 VAL A C 1
ATOM 905 O O . VAL A 1 110 ? -5.700 -7.090 17.482 1.00 98.62 110 VAL A O 1
ATOM 908 N N . HIS A 1 111 ? -7.029 -7.741 15.779 1.00 98.81 111 HIS A N 1
ATOM 909 C CA . HIS A 1 111 ? -7.502 -6.402 15.457 1.00 98.81 111 HIS A CA 1
ATOM 910 C C . HIS A 1 111 ? -8.960 -6.360 14.974 1.00 98.81 111 HIS A C 1
ATOM 912 O O . HIS A 1 111 ? -9.537 -7.372 14.571 1.00 98.81 111 HIS A O 1
ATOM 918 N N . GLN A 1 112 ? -9.568 -5.174 15.083 1.00 98.75 112 GLN A N 1
ATOM 919 C CA . GLN A 1 112 ? -10.918 -4.849 14.605 1.00 98.75 112 GLN A CA 1
ATOM 920 C C . GLN A 1 112 ? -11.046 -3.339 14.359 1.00 98.75 112 GLN A C 1
ATOM 922 O O . GLN A 1 112 ? -10.488 -2.537 15.114 1.00 98.75 112 GLN A O 1
ATOM 927 N N . HIS A 1 113 ? -11.810 -2.939 13.341 1.00 98.75 113 HIS A N 1
ATOM 928 C CA . HIS A 1 113 ? -11.994 -1.541 12.947 1.00 98.75 113 HIS A CA 1
ATOM 929 C C . HIS A 1 113 ? -13.437 -1.083 13.157 1.00 98.75 113 HIS A C 1
ATOM 931 O O . HIS A 1 113 ? -14.385 -1.820 12.893 1.00 98.75 113 HIS A O 1
ATOM 937 N N . PHE A 1 114 ? -13.608 0.161 13.600 1.00 98.81 114 PHE A N 1
ATOM 938 C CA . PHE A 1 114 ? -14.896 0.748 13.956 1.00 98.81 114 PHE A CA 1
ATOM 939 C C . PHE A 1 114 ? -15.068 2.087 13.252 1.00 98.81 114 PHE A C 1
ATOM 941 O O . PHE A 1 114 ? -14.209 2.964 13.362 1.00 98.81 114 PHE A O 1
ATOM 948 N N . ASN A 1 115 ? -16.202 2.278 12.579 1.00 98.69 115 ASN A N 1
ATOM 949 C CA . ASN A 1 115 ? -16.573 3.586 12.057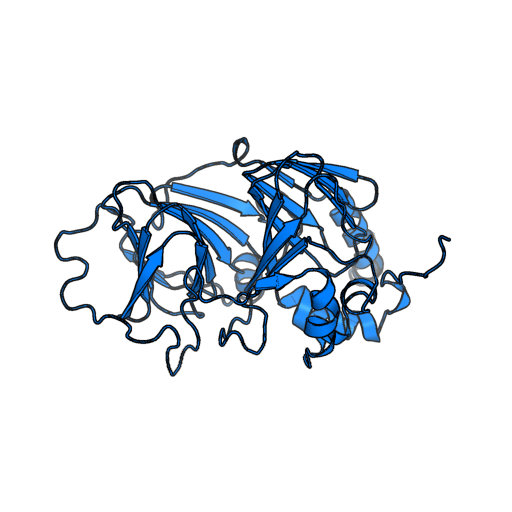 1.00 98.69 115 ASN A CA 1
ATOM 950 C C . ASN A 1 115 ? -17.246 4.422 13.158 1.00 98.69 115 ASN A C 1
ATOM 952 O O . ASN A 1 115 ? -18.314 4.060 13.658 1.00 98.69 115 ASN A O 1
ATOM 956 N N . LEU A 1 116 ? -16.617 5.549 13.510 1.00 97.38 116 LEU A N 1
ATOM 957 C CA . LEU A 1 116 ? -17.108 6.518 14.504 1.00 97.38 116 LEU A CA 1
ATOM 958 C C . LEU A 1 116 ? -17.622 7.820 13.858 1.00 97.38 116 LEU A C 1
ATOM 960 O O . LEU A 1 116 ? -17.950 8.787 14.548 1.00 97.38 116 LEU A O 1
ATOM 964 N N . GLY A 1 117 ? -17.622 7.886 12.529 1.00 96.81 117 GLY A N 1
ATOM 965 C CA . GLY A 1 117 ? -18.171 8.980 11.745 1.00 96.81 117 GLY A CA 1
ATOM 966 C C . GLY A 1 117 ? -19.633 8.765 11.355 1.00 96.81 117 GLY A C 1
ATOM 967 O O . GLY A 1 117 ? -20.237 7.721 11.596 1.00 96.81 117 GLY A O 1
ATOM 968 N N . GLU A 1 118 ? -20.189 9.786 10.702 1.00 97.56 118 GLU A N 1
ATOM 969 C CA . GLU A 1 118 ? -21.545 9.757 10.130 1.00 97.56 118 GLU A CA 1
ATOM 970 C C . GLU A 1 118 ? -21.536 9.441 8.622 1.00 97.56 118 GLU A C 1
ATOM 972 O O . GLU A 1 118 ? -22.588 9.364 7.994 1.00 97.56 118 GLU A O 1
ATOM 977 N N . GLU A 1 119 ? -20.358 9.235 8.028 1.00 98.19 119 GLU A N 1
ATOM 978 C CA . GLU A 1 119 ? -20.194 8.814 6.635 1.00 98.19 119 GLU A CA 1
ATOM 979 C C . GLU A 1 119 ? -19.509 7.450 6.543 1.00 98.19 119 GLU A C 1
ATOM 981 O O . GLU A 1 119 ? -18.836 7.015 7.478 1.00 98.19 119 GLU A O 1
ATOM 986 N N . THR A 1 120 ? -19.680 6.765 5.414 1.00 98.56 120 THR A N 1
ATOM 987 C CA . THR A 1 120 ? -18.978 5.507 5.148 1.00 98.56 120 THR A CA 1
ATOM 988 C C . THR A 1 120 ? -17.471 5.740 5.148 1.00 98.56 120 THR A C 1
ATOM 990 O O . THR A 1 120 ? -16.957 6.542 4.366 1.00 98.56 120 THR A O 1
ATOM 993 N N . VAL A 1 121 ? -16.770 5.007 6.010 1.00 98.81 121 VAL A N 1
ATOM 994 C CA . VAL A 1 121 ? -15.311 4.923 5.982 1.00 98.81 121 VAL A CA 1
ATOM 995 C C . VAL A 1 121 ? -14.902 4.090 4.783 1.00 98.81 121 VAL A C 1
ATOM 997 O O . VAL A 1 121 ? -15.486 3.034 4.540 1.00 98.81 121 VAL A O 1
ATOM 1000 N N . ARG A 1 122 ? -13.862 4.542 4.085 1.00 98.56 122 ARG A N 1
ATOM 1001 C CA . ARG A 1 122 ? -13.210 3.792 3.015 1.00 98.56 122 ARG A CA 1
ATOM 1002 C C . ARG A 1 122 ? -11.726 3.674 3.305 1.00 98.56 122 ARG A C 1
ATOM 1004 O O . ARG A 1 122 ? -11.068 4.687 3.553 1.00 98.56 122 ARG A O 1
ATOM 1011 N N . TYR A 1 123 ? -11.199 2.460 3.239 1.00 98.75 123 TYR A N 1
ATOM 1012 C CA . TYR A 1 123 ? -9.782 2.200 3.458 1.00 98.75 123 TYR A CA 1
ATOM 1013 C C . TYR A 1 123 ? -9.187 1.331 2.351 1.00 98.75 123 TYR A C 1
ATOM 1015 O O . TYR A 1 123 ? -9.874 0.537 1.708 1.00 98.75 123 TYR A O 1
ATOM 1023 N N . PHE A 1 124 ? -7.894 1.530 2.131 1.00 98.81 124 PHE A N 1
ATOM 1024 C CA . PHE A 1 124 ? -7.047 0.789 1.211 1.00 98.81 124 PHE A CA 1
ATOM 1025 C C . PHE A 1 124 ? -6.133 -0.109 2.030 1.00 98.81 124 PHE A C 1
ATOM 1027 O O . PHE A 1 124 ? -5.364 0.398 2.843 1.00 98.81 124 PHE A O 1
ATOM 1034 N N . SER A 1 125 ? -6.235 -1.416 1.835 1.00 98.56 125 SER A N 1
ATOM 1035 C CA . SER A 1 125 ? -5.489 -2.416 2.593 1.00 98.56 125 SER A CA 1
ATOM 1036 C C . SER A 1 125 ? -4.530 -3.174 1.682 1.00 98.56 125 SER A C 1
ATOM 1038 O O . SER A 1 125 ? -4.872 -3.511 0.547 1.00 98.56 125 SER A O 1
ATOM 1040 N N . VAL A 1 126 ? -3.317 -3.404 2.180 1.00 98.56 126 VAL A N 1
ATOM 1041 C CA . VAL A 1 126 ? -2.240 -4.148 1.528 1.00 98.56 126 VAL A CA 1
ATOM 1042 C C . VAL A 1 126 ? -1.836 -5.301 2.437 1.00 98.56 126 VAL A C 1
ATOM 1044 O O . VAL A 1 126 ? -1.447 -5.069 3.577 1.00 98.56 126 VAL A O 1
ATOM 1047 N N . MET A 1 127 ? -1.859 -6.517 1.904 1.00 97.12 127 MET A N 1
ATOM 1048 C CA . MET A 1 127 ? -1.494 -7.763 2.583 1.00 97.12 127 MET A CA 1
ATOM 1049 C C . MET A 1 127 ? -0.587 -8.615 1.685 1.00 97.12 1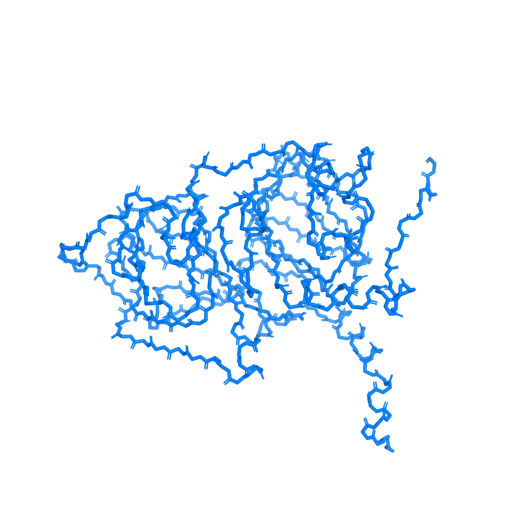27 MET A C 1
ATOM 1051 O O . MET A 1 127 ? -0.447 -8.346 0.491 1.00 97.12 127 MET A O 1
ATOM 1055 N N . ALA A 1 128 ? 0.029 -9.659 2.234 1.00 95.19 128 ALA A N 1
ATOM 1056 C CA . ALA A 1 128 ? 0.876 -10.589 1.488 1.00 95.19 128 ALA A CA 1
ATOM 1057 C C . ALA A 1 128 ? 0.296 -12.014 1.459 1.00 95.19 128 ALA A C 1
ATOM 1059 O O . ALA A 1 128 ? 1.042 -12.990 1.413 1.00 95.19 128 ALA A O 1
ATOM 1060 N N . VAL A 1 129 ? -1.035 -12.148 1.422 1.00 94.25 129 VAL A N 1
ATOM 1061 C CA . VAL A 1 129 ? -1.742 -13.433 1.571 1.00 94.25 129 VAL A CA 1
ATOM 1062 C C . VAL A 1 129 ? -1.226 -14.503 0.607 1.00 94.25 129 VAL A C 1
ATOM 1064 O O . VAL A 1 129 ? -0.922 -15.620 1.028 1.00 94.25 129 VAL A O 1
ATOM 1067 N N . ALA A 1 130 ? -1.071 -14.174 -0.679 1.00 90.38 130 ALA A N 1
ATOM 1068 C CA . ALA A 1 130 ? -0.534 -15.112 -1.665 1.00 90.38 130 ALA A CA 1
ATOM 1069 C C . ALA A 1 130 ? 0.897 -15.589 -1.335 1.00 90.38 130 ALA A C 1
ATOM 1071 O O . ALA A 1 130 ? 1.224 -16.763 -1.533 1.00 90.38 130 ALA A O 1
ATOM 1072 N N . LEU A 1 131 ? 1.750 -14.699 -0.818 1.00 92.00 131 LEU A N 1
ATOM 1073 C CA . LEU A 1 131 ? 3.105 -15.038 -0.382 1.00 92.00 131 LEU A CA 1
ATOM 1074 C C . LEU A 1 131 ? 3.087 -15.905 0.880 1.00 92.00 131 LEU A C 1
ATOM 1076 O O . LEU A 1 131 ? 3.785 -16.915 0.940 1.00 92.00 131 LEU A O 1
ATOM 1080 N N . GLU A 1 132 ? 2.275 -15.553 1.868 1.00 95.06 132 GLU A N 1
ATOM 1081 C CA . GLU A 1 132 ? 2.129 -16.327 3.100 1.00 95.06 132 GLU A CA 1
ATOM 1082 C C . GLU A 1 132 ? 1.599 -17.742 2.816 1.00 95.06 132 GLU A C 1
ATOM 1084 O O . GLU A 1 132 ? 2.046 -18.715 3.431 1.00 95.06 132 GLU A O 1
ATOM 1089 N N . MET A 1 133 ? 0.677 -17.883 1.852 1.00 93.12 133 MET A N 1
ATOM 1090 C CA . MET A 1 133 ? 0.178 -19.179 1.385 1.00 93.12 133 MET A CA 1
ATOM 1091 C C . MET A 1 133 ? 1.293 -19.986 0.723 1.00 93.12 133 MET A C 1
ATOM 1093 O O . MET A 1 133 ? 1.464 -21.162 1.038 1.00 93.12 133 MET A O 1
ATOM 1097 N N . PHE A 1 134 ? 2.079 -19.354 -0.154 1.00 92.00 134 PHE A N 1
ATOM 1098 C CA . PHE A 1 134 ? 3.243 -19.982 -0.779 1.00 92.00 134 PHE A CA 1
ATOM 1099 C C . PHE A 1 134 ? 4.270 -20.458 0.260 1.00 92.00 134 PHE A C 1
ATOM 1101 O O . PHE A 1 134 ? 4.812 -21.554 0.135 1.00 92.00 134 PHE A O 1
ATOM 1108 N N . ALA A 1 135 ? 4.509 -19.664 1.304 1.00 93.75 135 ALA A N 1
ATOM 1109 C CA . ALA A 1 135 ? 5.423 -20.000 2.390 1.00 93.75 135 ALA A CA 1
ATOM 1110 C C . ALA A 1 135 ? 4.848 -21.025 3.391 1.00 93.75 135 ALA A C 1
ATOM 1112 O O . ALA A 1 135 ? 5.580 -21.504 4.256 1.00 93.75 135 ALA A O 1
ATOM 1113 N N . GLY A 1 136 ? 3.562 -21.378 3.286 1.00 95.56 136 GLY A N 1
ATOM 1114 C CA . GLY A 1 136 ? 2.902 -22.333 4.180 1.00 95.56 136 GLY A CA 1
ATOM 1115 C C . GLY A 1 136 ? 2.606 -21.786 5.580 1.00 95.56 136 GLY A C 1
ATOM 1116 O O . GLY A 1 136 ? 2.434 -22.572 6.511 1.00 95.56 136 GLY A O 1
ATOM 1117 N N . VAL A 1 137 ? 2.558 -20.459 5.742 1.00 94.62 137 VAL A N 1
ATOM 1118 C CA . VAL A 1 137 ? 2.336 -19.781 7.035 1.00 94.62 137 VAL A CA 1
ATOM 1119 C C . VAL A 1 137 ? 1.053 -18.948 7.081 1.00 94.62 137 VAL A C 1
ATOM 1121 O O . VAL A 1 137 ? 0.692 -18.467 8.154 1.00 94.62 137 VAL A O 1
ATOM 1124 N N . ALA A 1 138 ? 0.337 -18.811 5.958 1.00 94.00 138 ALA A N 1
ATOM 1125 C CA . ALA A 1 138 ? -0.947 -18.113 5.918 1.00 94.00 138 ALA A CA 1
ATOM 1126 C C . ALA A 1 138 ? -1.951 -18.749 6.883 1.00 94.00 138 ALA A C 1
ATOM 1128 O O . ALA A 1 138 ? -2.325 -19.920 6.750 1.00 94.00 138 ALA A O 1
ATOM 1129 N N . LYS A 1 139 ? -2.437 -17.952 7.834 1.00 93.44 139 LYS A N 1
ATOM 1130 C CA . LYS A 1 139 ? -3.460 -18.372 8.785 1.00 93.44 139 LYS A CA 1
ATOM 1131 C C . LYS A 1 139 ? -4.378 -17.209 9.119 1.00 93.44 139 LYS A C 1
ATOM 1133 O O . LYS A 1 139 ? -3.926 -16.199 9.637 1.00 93.44 139 LYS A O 1
ATOM 1138 N N . PHE A 1 140 ? -5.670 -17.412 8.893 1.00 95.69 140 PHE A N 1
ATOM 1139 C CA . PHE A 1 140 ? -6.725 -16.472 9.257 1.00 95.69 140 PHE A CA 1
ATOM 1140 C C . PHE A 1 140 ? -7.549 -17.061 10.390 1.00 95.69 140 PHE A C 1
ATOM 1142 O O . PHE A 1 140 ? -7.940 -18.232 10.337 1.00 95.69 140 PHE A O 1
ATOM 1149 N N . PHE A 1 141 ? -7.846 -16.253 11.401 1.00 97.12 141 PHE A N 1
ATOM 1150 C CA . PHE A 1 141 ? -8.782 -16.634 12.450 1.00 97.12 141 PHE A CA 1
ATOM 1151 C C . PHE A 1 141 ? -9.841 -15.557 12.625 1.00 97.12 141 PHE A C 1
ATOM 1153 O O . PHE A 1 141 ? -9.512 -14.450 13.023 1.00 97.12 141 PHE A O 1
ATOM 1160 N N . GLN A 1 142 ? -11.105 -15.898 12.373 1.00 98.12 142 GLN A N 1
ATOM 1161 C CA . GLN A 1 142 ? -12.245 -14.988 12.511 1.00 98.12 142 GLN A CA 1
ATOM 1162 C C . GLN A 1 142 ? -12.979 -15.257 13.834 1.00 98.12 142 GLN A C 1
ATOM 1164 O O . GLN A 1 142 ? -13.635 -16.293 13.965 1.00 98.12 142 GLN A O 1
ATOM 1169 N N . PHE A 1 143 ? -12.882 -14.335 14.796 1.00 98.12 143 PHE A N 1
ATOM 1170 C CA . PHE A 1 143 ? -13.571 -14.405 16.093 1.00 98.12 143 PHE A CA 1
ATOM 1171 C C . PHE A 1 143 ? -15.008 -13.883 16.016 1.00 98.12 143 PHE A C 1
ATOM 1173 O O . PHE A 1 143 ? -15.914 -14.496 16.572 1.00 98.12 143 PHE A O 1
ATOM 1180 N N . GLU A 1 144 ? -15.207 -12.758 15.331 1.00 98.19 144 GLU A N 1
ATOM 1181 C CA . GLU A 1 144 ? -16.498 -12.071 15.206 1.00 98.19 144 GLU A CA 1
ATOM 1182 C C . GLU A 1 144 ? -16.709 -11.641 13.756 1.00 98.19 144 GLU A C 1
ATOM 1184 O O . GLU A 1 144 ? -15.731 -11.375 13.057 1.00 98.19 144 GLU A O 1
ATOM 1189 N N . ASP A 1 145 ? -17.961 -11.552 13.313 1.00 98.44 145 ASP A N 1
ATOM 1190 C CA . ASP A 1 145 ? -18.315 -11.087 11.970 1.00 98.44 145 ASP A CA 1
ATOM 1191 C C . ASP A 1 145 ? -18.605 -9.574 11.973 1.00 98.44 145 ASP A C 1
ATOM 1193 O O . ASP A 1 145 ? -19.029 -9.020 12.987 1.00 98.44 145 ASP A O 1
ATOM 1197 N N . ALA A 1 146 ? -18.435 -8.911 10.827 1.00 98.31 146 ALA A N 1
ATOM 1198 C CA . ALA A 1 146 ? -18.791 -7.509 10.636 1.00 98.31 146 ALA A CA 1
ATOM 1199 C C . ALA A 1 146 ? -20.266 -7.264 10.959 1.00 98.31 146 ALA A C 1
ATOM 1201 O O . ALA A 1 146 ? -21.158 -7.881 10.358 1.00 98.31 146 ALA A O 1
ATOM 1202 N N . ALA A 1 147 ? -20.525 -6.307 11.846 1.00 98.06 147 ALA A N 1
ATOM 1203 C CA . ALA A 1 147 ? -21.850 -6.032 12.378 1.00 98.06 147 ALA A CA 1
ATOM 1204 C C . ALA A 1 147 ? -22.076 -4.532 12.610 1.00 98.06 147 ALA A C 1
ATOM 1206 O O . ALA A 1 147 ? -21.163 -3.707 12.539 1.00 98.06 147 ALA A O 1
ATOM 1207 N N . GLN A 1 148 ? -23.327 -4.169 12.900 1.00 97.81 148 GLN A N 1
ATOM 1208 C CA . GLN A 1 148 ? -23.590 -2.878 13.528 1.00 97.81 148 GLN A CA 1
ATOM 1209 C C . GLN A 1 148 ? -22.860 -2.829 14.871 1.00 97.81 148 GLN A C 1
ATOM 1211 O O . GLN A 1 148 ? -22.918 -3.777 15.656 1.00 97.81 148 GLN A O 1
ATOM 1216 N N . THR A 1 149 ? -22.183 -1.719 15.134 1.00 96.31 149 THR A N 1
ATOM 1217 C CA . THR A 1 149 ? -21.398 -1.526 16.346 1.00 96.31 149 THR A CA 1
ATOM 1218 C C . THR A 1 149 ? -22.317 -1.557 17.558 1.00 96.31 149 THR A C 1
ATOM 1220 O O . THR A 1 149 ? -23.231 -0.741 17.687 1.00 96.31 149 THR A O 1
ATOM 1223 N N . HIS A 1 150 ? -22.061 -2.495 18.467 1.00 92.62 150 HIS A N 1
ATOM 1224 C CA . HIS A 1 150 ? -22.756 -2.553 19.746 1.00 92.62 150 HIS A CA 1
ATOM 1225 C C . HIS A 1 150 ? -22.470 -1.288 20.573 1.00 92.62 150 HIS A C 1
ATOM 1227 O O . HIS A 1 150 ? -21.346 -0.788 20.569 1.00 92.62 150 HIS A O 1
ATOM 1233 N N . LEU A 1 151 ? -23.465 -0.794 21.320 1.00 86.75 151 LEU A N 1
ATOM 1234 C CA . LEU A 1 151 ? -23.371 0.465 22.079 1.00 86.75 151 LEU A CA 1
ATOM 1235 C C . LEU A 1 151 ? -22.156 0.510 23.023 1.00 86.75 151 LEU A C 1
ATOM 1237 O O . LEU A 1 151 ? -21.540 1.556 23.179 1.00 86.75 151 LEU A O 1
ATOM 1241 N N . HIS A 1 152 ? -21.806 -0.643 23.595 1.00 91.81 152 HIS A N 1
ATOM 1242 C CA . HIS A 1 152 ? -20.720 -0.815 24.564 1.00 91.81 152 HIS A CA 1
ATOM 1243 C C . HIS A 1 152 ? -19.467 -1.474 23.963 1.00 91.81 152 HIS A C 1
ATOM 1245 O O . HIS A 1 152 ? -18.647 -2.022 24.692 1.00 91.81 152 HIS A O 1
ATOM 1251 N N . ALA A 1 153 ? -19.324 -1.499 22.631 1.00 92.88 153 ALA A N 1
ATOM 1252 C CA . ALA A 1 153 ? -18.243 -2.238 21.966 1.00 92.88 153 ALA A CA 1
ATOM 1253 C C . ALA A 1 153 ? -16.831 -1.733 22.314 1.00 92.88 153 ALA A C 1
ATOM 1255 O O . ALA A 1 153 ? -15.866 -2.474 22.161 1.00 92.88 153 ALA A O 1
ATOM 1256 N N . LEU A 1 154 ? -16.710 -0.481 22.761 1.00 96.38 154 LEU A N 1
ATOM 1257 C CA . LEU A 1 154 ? -15.435 0.153 23.102 1.00 96.38 154 LEU A CA 1
ATOM 1258 C C . LEU A 1 154 ? -15.282 0.421 24.607 1.00 96.38 154 LEU A C 1
ATOM 1260 O O . LEU A 1 154 ? -14.295 1.030 25.023 1.00 96.38 154 LEU A O 1
ATOM 1264 N N . ASP A 1 155 ? -16.240 -0.020 25.425 1.00 97.00 155 ASP A N 1
ATOM 1265 C CA . ASP A 1 155 ? -16.234 0.238 26.862 1.00 97.00 155 ASP A CA 1
ATOM 1266 C C . ASP A 1 155 ? -15.060 -0.481 27.533 1.00 97.00 155 ASP A C 1
ATOM 1268 O O . ASP A 1 155 ? -14.836 -1.675 27.344 1.00 97.00 155 ASP A O 1
ATOM 1272 N N . GLY A 1 156 ? -14.292 0.263 28.332 1.00 96.25 156 GLY A N 1
ATOM 1273 C CA . GLY A 1 156 ? -13.136 -0.270 29.056 1.00 96.25 156 GLY A CA 1
ATOM 1274 C C . GLY A 1 156 ? -11.902 -0.558 28.195 1.00 96.25 156 GLY A C 1
ATOM 1275 O O . GLY A 1 156 ? -10.883 -0.964 28.750 1.00 96.25 156 GLY A O 1
ATOM 1276 N N . ILE A 1 157 ? -11.947 -0.324 26.877 1.00 97.81 157 ILE A N 1
ATOM 1277 C CA . ILE A 1 157 ? -10.771 -0.471 26.013 1.00 97.81 157 ILE A CA 1
ATOM 1278 C C . ILE A 1 157 ? -9.836 0.728 26.234 1.00 97.81 157 ILE A C 1
ATOM 1280 O O . ILE A 1 157 ? -10.245 1.868 25.989 1.00 97.81 157 ILE A O 1
ATOM 1284 N N . PRO A 1 158 ? -8.584 0.513 26.678 1.00 97.81 158 PRO A N 1
ATOM 1285 C CA . PRO A 1 158 ? -7.648 1.603 26.910 1.00 97.81 158 PRO A CA 1
ATOM 1286 C C . PRO A 1 158 ? -7.279 2.301 25.599 1.00 97.81 158 PRO A C 1
ATOM 1288 O O . PRO A 1 158 ? -7.014 1.665 24.575 1.00 97.81 158 PRO A O 1
ATOM 1291 N N . TYR A 1 159 ? -7.227 3.630 25.645 1.00 97.88 159 TYR A N 1
ATOM 1292 C CA . TYR A 1 159 ? -6.717 4.439 24.545 1.00 97.88 159 TYR A CA 1
ATOM 1293 C C . TYR A 1 159 ? -5.190 4.348 24.477 1.00 97.88 159 TYR A C 1
ATOM 1295 O O . TYR A 1 159 ? -4.509 4.419 25.501 1.00 97.88 159 TYR A O 1
ATOM 1303 N N . ALA A 1 160 ? -4.643 4.209 23.272 1.00 97.00 160 ALA A N 1
ATOM 1304 C CA . ALA A 1 160 ? -3.207 4.244 23.055 1.00 97.00 160 ALA A CA 1
ATOM 1305 C C . ALA A 1 160 ? -2.695 5.691 23.096 1.00 97.00 160 ALA A C 1
ATOM 1307 O O . ALA A 1 160 ? -2.883 6.465 22.158 1.00 97.00 160 ALA A O 1
ATOM 1308 N N . GLU A 1 161 ? -1.995 6.045 24.173 1.00 93.44 161 GLU A N 1
ATOM 1309 C CA . GLU A 1 161 ? -1.401 7.381 24.349 1.00 93.44 161 GLU A CA 1
ATOM 1310 C C . GLU A 1 161 ? -0.279 7.688 23.341 1.00 93.44 161 GLU A C 1
ATOM 1312 O O . GLU A 1 161 ? 0.058 8.849 23.115 1.00 93.44 161 GLU A O 1
ATOM 1317 N N . SER A 1 162 ? 0.288 6.656 22.711 1.00 95.88 162 SER A N 1
ATOM 1318 C CA . SER A 1 162 ? 1.371 6.755 21.734 1.00 95.88 162 SER A CA 1
ATOM 1319 C C . SER A 1 162 ? 1.002 6.058 20.427 1.00 95.88 162 SER A C 1
ATOM 1321 O O . SER A 1 162 ? 0.387 4.993 20.415 1.00 95.88 162 SER A O 1
ATOM 1323 N N . SER A 1 163 ? 1.453 6.635 19.312 1.00 96.81 163 SER A N 1
ATOM 1324 C CA . SER A 1 163 ? 1.417 6.013 17.982 1.00 96.81 163 SER A CA 1
ATOM 1325 C C . SER A 1 163 ? 2.389 4.835 17.832 1.00 96.81 163 SER A C 1
ATOM 1327 O O . SER A 1 163 ? 2.272 4.052 16.888 1.00 96.81 163 SER A O 1
ATOM 1329 N N . ILE A 1 164 ? 3.369 4.742 18.733 1.00 97.00 164 ILE A N 1
ATOM 1330 C CA . ILE A 1 164 ? 4.405 3.711 18.778 1.00 97.00 164 ILE A CA 1
ATOM 1331 C C . ILE A 1 164 ? 4.160 2.848 20.006 1.00 97.00 164 ILE A C 1
ATOM 1333 O O . ILE A 1 164 ? 4.237 3.335 21.137 1.00 97.00 164 ILE A O 1
ATOM 1337 N N . ASP A 1 165 ? 3.864 1.580 19.762 1.00 96.94 165 ASP A N 1
ATOM 1338 C CA . ASP A 1 165 ? 3.828 0.555 20.786 1.00 96.94 165 ASP A CA 1
ATOM 1339 C C . ASP A 1 165 ? 5.265 0.087 21.110 1.00 96.94 165 ASP A C 1
ATOM 1341 O O . ASP A 1 165 ? 6.078 -0.056 20.188 1.00 96.94 165 ASP A O 1
ATOM 1345 N N . PRO A 1 166 ? 5.616 -0.129 22.392 1.00 94.12 166 PRO A N 1
ATOM 1346 C CA . PRO A 1 166 ? 6.970 -0.522 22.785 1.00 94.12 166 PRO A CA 1
ATOM 1347 C C . PRO A 1 166 ? 7.460 -1.840 22.176 1.00 94.12 166 PRO A C 1
ATOM 1349 O O . PRO A 1 166 ? 8.664 -1.995 21.977 1.00 94.12 166 PRO A O 1
ATOM 1352 N N . GLU A 1 167 ? 6.554 -2.779 21.897 1.00 94.38 167 GLU A N 1
ATOM 1353 C CA . GLU A 1 167 ? 6.896 -4.108 21.383 1.00 94.38 167 GLU A CA 1
ATOM 1354 C C . GLU A 1 167 ? 6.642 -4.208 19.879 1.00 94.38 167 GLU A C 1
ATOM 1356 O O . GLU A 1 167 ? 7.450 -4.783 19.150 1.00 94.38 167 GLU A O 1
ATOM 1361 N N . LEU A 1 168 ? 5.547 -3.608 19.405 1.00 95.69 168 LEU A N 1
ATOM 1362 C CA . LEU A 1 168 ? 5.100 -3.733 18.016 1.00 95.69 168 LEU A CA 1
ATOM 1363 C C . LEU A 1 168 ? 5.641 -2.631 17.086 1.00 95.69 168 LEU A C 1
ATOM 1365 O O . LEU A 1 168 ? 5.495 -2.711 15.865 1.00 95.69 168 LEU A O 1
ATOM 1369 N N . GLY A 1 169 ? 6.270 -1.593 17.643 1.00 97.38 169 GLY A N 1
ATOM 1370 C CA . GLY A 1 169 ? 6.708 -0.417 16.897 1.00 97.38 169 GLY A CA 1
ATOM 1371 C C . GLY A 1 169 ? 5.548 0.517 16.547 1.00 97.38 169 GLY A C 1
ATOM 1372 O O . GLY A 1 169 ? 4.521 0.560 17.225 1.00 97.38 169 GLY A O 1
ATOM 1373 N N . ARG A 1 170 ? 5.709 1.338 15.504 1.00 98.25 170 ARG A N 1
ATOM 1374 C CA . ARG A 1 170 ? 4.651 2.262 15.079 1.00 98.25 170 ARG A CA 1
ATOM 1375 C C . ARG A 1 170 ? 3.439 1.490 14.564 1.00 98.25 170 ARG A C 1
ATOM 1377 O O . ARG A 1 170 ? 3.538 0.771 13.577 1.00 98.25 170 ARG A O 1
ATOM 1384 N N . ILE A 1 171 ? 2.294 1.723 15.198 1.00 98.50 171 ILE A N 1
ATOM 1385 C CA . ILE A 1 171 ? 0.993 1.171 14.805 1.00 98.50 171 ILE A CA 1
ATOM 1386 C C . ILE A 1 171 ? 0.253 2.133 13.880 1.00 98.50 171 ILE A C 1
ATOM 1388 O O . ILE A 1 171 ? -0.430 1.713 12.952 1.00 98.50 171 ILE A O 1
ATOM 1392 N N . ILE A 1 172 ? 0.396 3.439 14.107 1.00 98.50 172 ILE A N 1
ATOM 1393 C CA . ILE A 1 172 ? -0.307 4.458 13.330 1.00 98.50 172 ILE A CA 1
ATOM 1394 C C . ILE A 1 172 ? 0.585 5.664 13.034 1.00 98.50 172 ILE A C 1
ATOM 1396 O O . ILE A 1 172 ? 1.427 6.080 13.828 1.00 98.50 172 ILE A O 1
ATOM 1400 N N . MET A 1 173 ? 0.393 6.244 11.861 1.00 98.12 173 MET A N 1
ATOM 1401 C CA . MET A 1 173 ? 0.855 7.573 11.493 1.00 98.12 173 MET A CA 1
ATOM 1402 C C . MET A 1 173 ? -0.374 8.362 11.059 1.00 98.12 173 MET A C 1
ATOM 1404 O O . MET A 1 173 ? -0.986 8.031 10.044 1.00 98.12 173 MET A O 1
ATOM 1408 N N . ARG A 1 174 ? -0.779 9.354 11.854 1.00 96.38 174 ARG A N 1
ATOM 1409 C CA . ARG A 1 174 ? -1.980 10.149 11.555 1.00 96.38 174 ARG A CA 1
ATOM 1410 C C . ARG A 1 174 ? -1.713 11.189 10.475 1.00 96.38 174 ARG A C 1
ATOM 1412 O O . ARG A 1 174 ? -0.559 11.502 10.160 1.00 96.38 174 ARG A O 1
ATOM 1419 N N . ALA A 1 175 ? -2.792 11.741 9.931 1.00 89.94 175 ALA A N 1
ATOM 1420 C CA . ALA A 1 175 ? -2.720 12.887 9.041 1.00 89.94 175 ALA A CA 1
ATOM 1421 C C . ALA A 1 175 ? -1.861 14.006 9.661 1.00 89.94 175 ALA A C 1
ATOM 1423 O O . ALA A 1 175 ? -1.975 14.328 10.841 1.00 89.94 175 ALA A O 1
ATOM 1424 N N . GLY A 1 176 ? -0.942 14.564 8.873 1.00 89.62 176 GLY A N 1
ATOM 1425 C CA . GLY A 1 176 ? -0.031 15.623 9.320 1.00 89.62 176 GLY A CA 1
ATOM 1426 C C . GLY A 1 176 ? 1.171 15.176 10.168 1.00 89.62 176 GLY A C 1
ATOM 1427 O O . GLY A 1 176 ? 2.116 15.951 10.283 1.00 89.62 176 GLY A O 1
ATOM 1428 N N . GLU A 1 177 ? 1.208 13.946 10.701 1.00 93.62 177 GLU A N 1
ATOM 1429 C CA . GLU A 1 177 ? 2.407 13.416 11.385 1.00 93.62 177 GLU A CA 1
ATOM 1430 C C . GLU A 1 177 ? 3.523 13.061 10.385 1.00 93.62 177 GLU A C 1
ATOM 1432 O O . GLU A 1 177 ? 4.712 13.116 10.706 1.00 93.62 177 GLU A O 1
ATOM 1437 N N . ALA A 1 178 ? 3.138 12.666 9.171 1.00 92.56 178 ALA A N 1
ATOM 1438 C CA . ALA A 1 178 ? 4.048 12.176 8.148 1.00 92.56 178 ALA A CA 1
ATOM 1439 C C . ALA A 1 178 ? 4.895 13.311 7.531 1.00 92.56 178 ALA A C 1
ATOM 1441 O O . ALA A 1 178 ? 4.334 14.294 7.036 1.00 92.56 178 ALA A O 1
ATOM 1442 N N . PRO A 1 179 ? 6.235 13.178 7.463 1.00 93.94 179 PRO A N 1
ATOM 1443 C CA . PRO A 1 179 ? 7.081 14.175 6.818 1.00 93.94 179 PRO A CA 1
ATOM 1444 C C . PRO A 1 179 ? 6.737 14.355 5.335 1.00 93.94 179 PRO A C 1
ATOM 1446 O O . PRO A 1 179 ? 6.691 13.382 4.576 1.00 93.94 179 PRO A O 1
ATOM 1449 N N . VAL A 1 180 ? 6.577 15.609 4.907 1.00 94.88 180 VAL A N 1
ATOM 1450 C CA . VAL A 1 180 ? 6.402 15.981 3.497 1.00 94.88 180 VAL A CA 1
ATOM 1451 C C . VAL A 1 180 ? 7.726 16.491 2.945 1.00 94.88 180 VAL A C 1
ATOM 1453 O O . VAL A 1 180 ? 8.320 17.423 3.485 1.00 94.88 180 VAL A O 1
ATOM 1456 N N . VAL A 1 181 ? 8.190 15.883 1.859 1.00 93.31 181 VAL A N 1
ATOM 1457 C CA . VAL A 1 181 ? 9.471 16.204 1.231 1.00 93.31 181 VAL A CA 1
ATOM 1458 C C . VAL A 1 181 ? 9.224 16.706 -0.192 1.00 93.31 181 VAL A C 1
ATOM 1460 O O . VAL A 1 181 ? 8.587 15.993 -0.970 1.00 93.31 181 VAL A O 1
ATOM 1463 N N . PRO A 1 182 ? 9.718 17.901 -0.561 1.00 91.56 182 PRO A N 1
ATOM 1464 C CA . PRO A 1 182 ? 9.706 18.367 -1.945 1.00 91.56 182 PRO A CA 1
ATOM 1465 C C . PRO A 1 182 ? 10.438 17.401 -2.887 1.00 91.56 182 PRO A C 1
ATOM 1467 O O . PRO A 1 182 ? 11.452 16.805 -2.512 1.00 91.56 182 PRO A O 1
ATOM 1470 N N . GLY A 1 183 ? 9.935 17.246 -4.109 1.00 86.19 183 GLY A N 1
ATOM 1471 C CA . GLY A 1 183 ? 10.438 16.291 -5.097 1.00 86.19 183 GLY A CA 1
ATOM 1472 C C . GLY A 1 183 ? 11.933 16.436 -5.375 1.00 86.19 183 GLY A C 1
ATOM 1473 O O . GLY A 1 183 ? 12.667 15.447 -5.383 1.00 86.19 183 GLY A O 1
ATOM 1474 N N . GLU A 1 184 ? 12.419 17.673 -5.480 1.00 84.69 184 GLU A N 1
ATOM 1475 C CA . GLU A 1 184 ? 13.823 18.003 -5.727 1.00 84.69 184 GLU A CA 1
ATOM 1476 C C . GLU A 1 184 ? 14.768 17.577 -4.590 1.00 84.69 184 GLU A C 1
ATOM 1478 O O . GLU A 1 184 ? 15.965 17.396 -4.815 1.00 84.69 184 GLU A O 1
ATOM 1483 N N . LYS A 1 185 ? 14.236 17.352 -3.380 1.00 88.56 185 LYS A N 1
ATOM 1484 C CA . LYS A 1 185 ? 14.992 16.876 -2.210 1.00 88.56 185 LYS A CA 1
ATOM 1485 C C . LYS A 1 185 ? 14.914 15.363 -2.017 1.00 88.56 185 LYS A C 1
ATOM 1487 O O . LYS A 1 185 ? 15.646 14.814 -1.194 1.00 88.56 185 LYS A O 1
ATOM 1492 N N . MET A 1 186 ? 14.069 14.658 -2.772 1.00 87.12 186 MET A N 1
ATOM 1493 C CA . MET A 1 186 ? 13.889 13.216 -2.592 1.00 87.12 186 MET A CA 1
ATOM 1494 C C . MET A 1 186 ? 15.163 12.423 -2.867 1.00 87.12 186 MET A C 1
ATOM 1496 O O . MET A 1 186 ? 15.441 11.473 -2.141 1.00 87.12 186 MET A O 1
ATOM 1500 N N . ALA A 1 187 ? 15.958 12.814 -3.865 1.00 83.50 187 ALA A N 1
ATOM 1501 C CA . ALA A 1 187 ? 17.227 12.149 -4.154 1.00 83.50 187 ALA A CA 1
ATOM 1502 C C . ALA A 1 187 ? 18.197 12.212 -2.959 1.00 83.50 187 ALA A C 1
ATOM 1504 O O . ALA A 1 187 ? 18.853 11.219 -2.648 1.00 83.50 187 ALA A O 1
ATOM 1505 N N . GLU A 1 188 ? 18.239 13.342 -2.242 1.00 86.44 188 GLU A N 1
ATOM 1506 C CA . GLU A 1 188 ? 19.040 13.484 -1.022 1.00 86.44 188 GLU A CA 1
ATOM 1507 C C . GLU A 1 188 ? 18.540 12.535 0.076 1.00 86.44 188 GLU A C 1
ATOM 1509 O O . GLU A 1 188 ? 19.341 11.827 0.688 1.00 86.44 188 GLU A O 1
ATOM 1514 N N . VAL A 1 189 ? 17.222 12.459 0.287 1.00 88.44 189 VAL A N 1
ATOM 1515 C CA . VAL A 1 189 ? 16.626 11.521 1.252 1.00 88.44 189 VAL A CA 1
ATOM 1516 C C . VAL A 1 189 ? 16.980 10.075 0.900 1.00 88.44 189 VAL A C 1
ATOM 1518 O O . VAL A 1 189 ? 17.431 9.337 1.773 1.00 88.44 189 VAL A O 1
ATOM 1521 N N . TRP A 1 190 ? 16.849 9.686 -0.373 1.00 84.81 190 TRP A N 1
ATOM 1522 C CA . TRP A 1 190 ? 17.218 8.351 -0.855 1.00 84.81 190 TRP A CA 1
ATOM 1523 C C . TRP A 1 190 ? 18.704 8.048 -0.669 1.00 84.81 190 TRP A C 1
ATOM 1525 O O . TRP A 1 190 ? 19.055 6.931 -0.302 1.00 84.81 190 TRP A O 1
ATOM 1535 N N . SER A 1 191 ? 19.579 9.032 -0.880 1.00 81.31 191 SER A N 1
ATOM 1536 C CA . SER A 1 191 ? 21.027 8.847 -0.736 1.00 81.31 191 SER A CA 1
ATOM 1537 C C . SER A 1 191 ? 21.474 8.562 0.702 1.00 81.31 191 SER A C 1
ATOM 1539 O O . SER A 1 191 ? 22.527 7.964 0.900 1.00 81.31 191 SER A O 1
ATOM 1541 N N . LYS A 1 192 ? 20.666 8.959 1.695 1.00 86.44 192 LYS A N 1
ATOM 1542 C CA . LYS A 1 192 ? 20.916 8.728 3.127 1.00 86.44 192 LYS A CA 1
ATOM 1543 C C . LYS A 1 192 ? 20.374 7.387 3.632 1.00 86.44 192 LYS A C 1
ATOM 1545 O O . LYS A 1 192 ? 20.544 7.071 4.802 1.00 86.44 192 LYS A O 1
ATOM 1550 N N . GLN A 1 193 ? 19.685 6.619 2.789 1.00 86.38 193 GLN A N 1
ATOM 1551 C CA . GLN A 1 193 ? 19.159 5.308 3.161 1.00 86.38 193 GLN A CA 1
ATO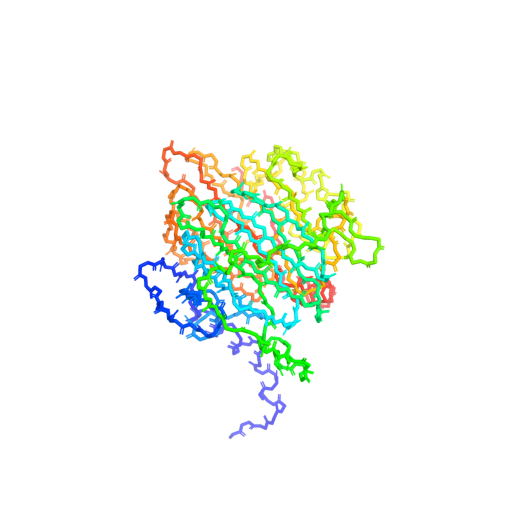M 1552 C C . GLN A 1 193 ? 20.294 4.276 3.162 1.00 86.38 193 GLN A C 1
ATOM 1554 O O . GLN A 1 193 ? 20.997 4.115 2.163 1.00 86.38 193 GLN A O 1
ATOM 1559 N N . GLU A 1 194 ? 20.465 3.558 4.269 1.00 84.69 194 GLU A N 1
ATOM 1560 C CA . GLU A 1 194 ? 21.598 2.636 4.450 1.00 84.69 194 GLU A CA 1
ATOM 1561 C C . GLU A 1 194 ? 21.278 1.180 4.081 1.00 84.69 194 GLU A C 1
ATOM 1563 O O . GLU A 1 194 ? 22.192 0.355 3.965 1.00 84.69 194 GLU A O 1
ATOM 1568 N N . ASP A 1 195 ? 20.000 0.858 3.863 1.00 86.62 195 ASP A N 1
ATOM 1569 C CA . ASP A 1 195 ? 19.565 -0.495 3.531 1.00 86.62 195 ASP A CA 1
ATOM 1570 C C . ASP A 1 195 ? 20.024 -0.928 2.128 1.00 86.62 195 ASP A C 1
ATOM 1572 O O . ASP A 1 195 ? 20.141 -0.128 1.193 1.00 86.62 195 ASP A O 1
ATOM 1576 N N . GLU A 1 196 ? 20.283 -2.228 1.974 1.00 85.94 196 GLU A N 1
ATOM 1577 C CA . GLU A 1 196 ? 20.817 -2.805 0.734 1.00 85.94 196 GLU A CA 1
ATOM 1578 C C . GLU A 1 196 ? 19.912 -2.553 -0.474 1.00 85.94 196 GLU A C 1
ATOM 1580 O O . GLU A 1 196 ? 20.392 -2.315 -1.584 1.00 85.94 196 GLU A O 1
ATOM 1585 N N . TYR A 1 197 ? 18.597 -2.552 -0.270 1.00 85.62 197 TYR A N 1
ATOM 1586 C CA . TYR A 1 197 ? 17.657 -2.300 -1.347 1.00 85.62 197 TYR A CA 1
ATOM 1587 C C . TYR A 1 197 ? 17.736 -0.858 -1.845 1.00 85.62 197 TYR A C 1
ATOM 1589 O O . TYR A 1 197 ? 17.843 -0.654 -3.058 1.00 85.62 197 TYR A O 1
ATOM 1597 N N . SER A 1 198 ? 17.777 0.137 -0.961 1.00 85.00 198 SER A N 1
ATOM 1598 C CA . SER A 1 198 ? 17.909 1.542 -1.361 1.00 85.00 198 SER A CA 1
ATOM 1599 C C . SER A 1 198 ? 19.183 1.814 -2.172 1.00 85.00 198 SER A C 1
ATOM 1601 O O . SER A 1 198 ? 19.134 2.558 -3.154 1.00 85.00 198 SER A O 1
ATOM 1603 N N . LYS A 1 199 ? 20.295 1.123 -1.879 1.00 84.44 199 LYS A N 1
ATOM 1604 C CA . LYS A 1 199 ? 21.533 1.186 -2.688 1.00 84.44 199 LYS A CA 1
ATOM 1605 C C . LYS A 1 199 ? 21.362 0.624 -4.103 1.00 84.44 199 LYS A C 1
ATOM 1607 O O . LYS A 1 199 ? 22.096 0.999 -5.018 1.00 84.44 199 LYS A O 1
ATOM 1612 N N . THR A 1 200 ? 20.392 -0.267 -4.300 1.00 83.50 200 THR A N 1
ATOM 1613 C CA . THR A 1 200 ? 20.132 -0.931 -5.586 1.00 83.50 200 THR A CA 1
ATOM 1614 C C . THR A 1 200 ? 19.086 -0.223 -6.446 1.00 83.50 200 THR A C 1
ATOM 1616 O O . THR A 1 200 ? 18.884 -0.641 -7.588 1.00 83.50 200 THR A O 1
ATOM 1619 N N . LEU A 1 201 ? 18.450 0.844 -5.950 1.00 83.25 201 LEU A N 1
ATOM 1620 C CA . LEU A 1 201 ? 17.509 1.655 -6.729 1.00 83.25 201 LEU A CA 1
ATOM 1621 C C . LEU A 1 201 ? 18.162 2.241 -7.994 1.00 83.25 201 LEU A C 1
ATOM 1623 O O . LEU A 1 201 ? 19.389 2.391 -8.075 1.00 83.25 201 LEU A O 1
ATOM 1627 N N . ALA A 1 202 ? 17.324 2.561 -8.985 1.00 80.38 202 ALA A N 1
ATOM 1628 C CA . ALA A 1 202 ? 17.745 3.243 -10.207 1.00 80.38 202 ALA A CA 1
ATOM 1629 C C . ALA A 1 202 ? 18.460 4.563 -9.867 1.00 80.38 202 ALA A C 1
ATOM 1631 O O . ALA A 1 202 ? 18.105 5.239 -8.895 1.00 80.38 202 ALA A O 1
ATOM 1632 N N . ALA A 1 203 ? 19.496 4.916 -10.632 1.00 79.69 203 ALA A N 1
ATOM 1633 C CA . ALA A 1 203 ? 20.337 6.077 -10.341 1.00 79.69 203 ALA A CA 1
ATOM 1634 C C . ALA A 1 203 ? 19.516 7.379 -10.356 1.00 79.69 203 ALA A C 1
ATOM 1636 O O . ALA A 1 203 ? 19.651 8.215 -9.472 1.00 79.69 203 ALA A O 1
ATOM 1637 N N . GLU A 1 204 ? 18.568 7.487 -11.275 1.00 76.69 204 GLU A N 1
ATOM 1638 C CA . GLU A 1 204 ? 17.647 8.606 -11.475 1.00 76.69 204 GLU A CA 1
ATOM 1639 C C . GLU A 1 204 ? 16.761 8.867 -10.258 1.00 76.69 204 GLU A C 1
ATOM 1641 O O . GLU A 1 204 ? 16.316 9.991 -10.046 1.00 76.69 204 GLU A O 1
ATOM 1646 N N . MET A 1 205 ? 16.530 7.849 -9.422 1.00 76.56 205 MET A N 1
ATOM 1647 C CA . MET A 1 205 ? 15.784 8.007 -8.173 1.00 76.56 205 MET A CA 1
ATOM 1648 C C . MET A 1 205 ? 16.639 8.591 -7.041 1.00 76.56 205 MET A C 1
ATOM 1650 O O . MET A 1 205 ? 16.088 9.156 -6.098 1.00 76.56 205 MET A O 1
ATOM 1654 N N . ARG A 1 206 ? 17.967 8.436 -7.106 1.00 76.50 206 ARG A N 1
ATOM 1655 C CA . ARG A 1 206 ? 18.907 8.734 -6.009 1.00 76.50 206 ARG A CA 1
ATOM 1656 C C . ARG A 1 206 ? 19.964 9.788 -6.348 1.00 76.50 206 ARG A C 1
ATOM 1658 O O . ARG A 1 206 ? 20.724 10.180 -5.470 1.00 76.50 206 ARG A O 1
ATOM 1665 N N . THR A 1 207 ? 20.034 10.252 -7.594 1.00 76.94 207 THR A N 1
ATOM 1666 C CA . THR A 1 207 ? 20.978 11.282 -8.041 1.00 76.94 207 THR A CA 1
ATOM 1667 C C . THR A 1 207 ? 20.323 12.666 -7.997 1.00 76.94 207 THR A C 1
ATOM 1669 O O . THR A 1 207 ? 19.369 12.904 -8.740 1.00 76.94 207 THR A O 1
ATOM 1672 N N . PRO A 1 208 ? 20.827 13.607 -7.171 1.00 73.56 208 PRO A N 1
ATOM 1673 C CA . PRO A 1 208 ? 20.330 14.981 -7.151 1.00 73.56 208 PRO A CA 1
ATOM 1674 C C . PRO A 1 208 ? 20.370 15.635 -8.538 1.00 73.56 208 PRO A C 1
ATOM 1676 O O . PRO A 1 208 ? 21.348 15.493 -9.273 1.00 73.56 208 PRO A O 1
ATOM 1679 N N . GLY A 1 209 ? 19.299 16.347 -8.895 1.00 67.56 209 GLY A N 1
ATOM 1680 C CA . GLY A 1 209 ? 19.162 17.023 -10.190 1.00 67.56 209 GLY A CA 1
ATOM 1681 C C . GLY A 1 209 ? 18.733 16.129 -11.362 1.00 67.56 209 GLY A C 1
ATOM 1682 O O . GLY A 1 209 ? 18.463 16.656 -12.438 1.00 67.56 209 GLY A O 1
ATOM 1683 N N . ALA A 1 210 ? 18.622 14.806 -11.187 1.00 66.25 210 ALA A N 1
ATOM 1684 C CA . ALA A 1 210 ? 17.867 13.982 -12.131 1.00 66.25 210 ALA A CA 1
ATOM 1685 C C . ALA A 1 210 ? 16.379 14.374 -12.079 1.00 66.25 210 ALA A C 1
ATOM 1687 O O . ALA A 1 210 ? 15.890 14.777 -11.019 1.00 66.25 210 ALA A O 1
ATOM 1688 N N . LYS A 1 211 ? 15.647 14.251 -13.199 1.00 65.50 211 LYS A N 1
ATOM 1689 C CA . LYS A 1 211 ? 14.180 14.388 -13.195 1.00 65.50 211 LYS A CA 1
ATOM 1690 C C . LYS A 1 211 ? 13.592 13.271 -12.335 1.00 65.50 211 LYS A C 1
ATOM 1692 O O . LYS A 1 211 ? 13.375 12.152 -12.797 1.00 65.50 211 LYS A O 1
ATOM 1697 N N . GLY A 1 212 ? 13.395 13.578 -11.059 1.00 58.81 212 GLY A N 1
ATOM 1698 C CA . GLY A 1 212 ? 12.746 12.692 -10.119 1.00 58.81 212 GLY A CA 1
ATOM 1699 C C . GLY A 1 212 ? 11.280 12.502 -10.484 1.00 58.81 212 GLY A C 1
ATOM 1700 O O . GLY A 1 212 ? 10.657 13.321 -11.154 1.00 58.81 212 GLY A O 1
ATOM 1701 N N . HIS A 1 213 ? 10.718 11.404 -10.003 1.00 62.34 213 HIS A N 1
ATOM 1702 C CA . HIS A 1 213 ? 9.284 11.337 -9.746 1.00 62.34 213 HIS A CA 1
ATOM 1703 C C . HIS A 1 213 ? 8.872 12.483 -8.833 1.00 62.34 213 HIS A C 1
ATOM 1705 O O . HIS A 1 213 ? 9.579 12.682 -7.839 1.00 62.34 213 HIS A O 1
ATOM 1711 N N . ARG A 1 214 ? 7.687 13.051 -9.080 1.00 74.12 214 ARG A N 1
ATOM 1712 C CA . ARG A 1 214 ? 6.860 13.764 -8.104 1.00 74.12 214 ARG A CA 1
ATOM 1713 C C . ARG A 1 214 ? 7.267 15.203 -7.764 1.00 74.12 214 ARG A C 1
ATOM 1715 O O . ARG A 1 214 ? 8.441 15.520 -7.621 1.00 74.12 214 ARG A O 1
ATOM 1722 N N . SER A 1 215 ? 6.273 16.075 -7.592 1.00 85.19 215 SER A N 1
ATOM 1723 C CA . SER A 1 215 ? 6.392 17.416 -7.007 1.00 85.19 215 SER A CA 1
ATOM 1724 C C . SER A 1 215 ? 6.702 17.349 -5.510 1.00 85.19 215 SER A C 1
ATOM 1726 O O . SER A 1 215 ? 7.448 18.181 -4.997 1.00 85.19 215 SER A O 1
ATOM 1728 N N . ARG A 1 216 ? 6.158 16.352 -4.798 1.00 91.62 216 ARG A N 1
ATOM 1729 C CA . ARG A 1 216 ? 6.407 16.100 -3.368 1.00 91.62 216 ARG A CA 1
ATOM 1730 C C . ARG A 1 216 ? 6.013 14.684 -2.945 1.00 91.62 216 ARG A C 1
ATOM 1732 O O . ARG A 1 216 ? 5.207 14.022 -3.596 1.00 91.62 216 ARG A O 1
ATOM 1739 N N . MET A 1 217 ? 6.574 14.218 -1.832 1.00 93.00 217 MET A N 1
ATOM 1740 C CA . MET A 1 217 ? 6.272 12.917 -1.237 1.00 93.00 217 MET A CA 1
ATOM 1741 C C . MET A 1 217 ? 5.895 13.047 0.234 1.00 93.00 217 MET A C 1
ATOM 1743 O O . MET A 1 217 ? 6.620 13.673 1.003 1.00 93.00 217 MET A O 1
ATOM 1747 N N . VAL A 1 218 ? 4.816 12.385 0.639 1.00 95.62 218 VAL A N 1
ATOM 1748 C CA . VAL A 1 218 ? 4.546 12.077 2.048 1.00 95.62 218 VAL A CA 1
ATOM 1749 C C . VAL A 1 218 ? 5.255 10.768 2.381 1.00 95.62 218 VAL A C 1
ATOM 1751 O O . VAL A 1 218 ? 5.017 9.746 1.731 1.00 95.62 218 VAL A O 1
ATOM 1754 N N . ARG A 1 219 ? 6.141 10.795 3.376 1.00 95.50 219 ARG A N 1
ATOM 1755 C CA . ARG A 1 219 ? 6.939 9.641 3.801 1.00 95.50 219 ARG A CA 1
ATOM 1756 C C . ARG A 1 219 ? 6.180 8.804 4.836 1.00 95.50 219 ARG A C 1
ATOM 1758 O O . ARG A 1 219 ? 5.932 9.290 5.931 1.00 95.50 219 ARG A O 1
ATOM 1765 N N . LEU A 1 220 ? 5.826 7.562 4.479 1.00 96.56 220 LEU A N 1
ATOM 1766 C CA . LEU A 1 220 ? 5.059 6.635 5.328 1.00 96.56 220 LEU A CA 1
ATOM 1767 C C . LEU A 1 220 ? 5.927 5.465 5.842 1.00 96.56 220 LEU A C 1
ATOM 1769 O O . LEU A 1 220 ? 6.943 5.708 6.484 1.00 96.56 220 LEU A O 1
ATOM 1773 N N . MET A 1 221 ? 5.565 4.202 5.592 1.00 96.25 221 MET A N 1
ATOM 1774 C CA . MET A 1 221 ? 6.120 3.045 6.324 1.00 96.25 221 MET A CA 1
ATOM 1775 C C . MET A 1 221 ? 7.580 2.717 6.027 1.00 96.25 221 MET A C 1
ATOM 1777 O O . MET A 1 221 ? 8.297 2.199 6.872 1.00 96.25 221 MET A O 1
ATOM 1781 N N . ARG A 1 222 ? 8.026 2.996 4.806 1.00 90.06 222 ARG A N 1
ATOM 1782 C CA . ARG A 1 222 ? 9.296 2.474 4.292 1.00 90.06 222 ARG A CA 1
ATOM 1783 C C . ARG A 1 222 ? 10.543 3.060 4.968 1.00 90.06 222 ARG A C 1
ATOM 1785 O O . ARG A 1 222 ? 11.624 2.483 4.887 1.00 90.06 222 ARG A O 1
ATOM 1792 N N . TRP A 1 223 ? 10.425 4.245 5.544 1.00 90.31 223 TRP A N 1
ATOM 1793 C CA . TRP A 1 223 ? 11.576 5.058 5.929 1.00 90.31 223 TRP A CA 1
ATOM 1794 C C . TRP A 1 223 ? 12.102 4.629 7.299 1.00 90.31 223 TRP A C 1
ATOM 1796 O O . TRP A 1 223 ? 11.302 4.350 8.191 1.00 90.31 223 TRP A O 1
ATOM 1806 N N . GLN A 1 224 ? 13.428 4.576 7.489 1.00 87.00 224 GLN A N 1
ATOM 1807 C CA . GLN A 1 224 ? 14.022 4.074 8.742 1.00 87.00 224 GLN A CA 1
ATOM 1808 C C . GLN A 1 224 ? 13.627 4.929 9.955 1.00 87.00 224 GLN A C 1
ATOM 1810 O O . GLN A 1 224 ? 13.546 4.421 11.068 1.00 87.00 224 GLN A O 1
ATOM 1815 N N . ASP A 1 225 ? 13.338 6.215 9.738 1.00 90.50 225 ASP A N 1
ATOM 1816 C CA . ASP A 1 225 ? 12.862 7.155 10.755 1.00 90.50 225 ASP A CA 1
ATOM 1817 C C . ASP A 1 225 ? 11.344 7.089 10.996 1.00 90.50 225 ASP A C 1
ATOM 1819 O O . ASP A 1 225 ? 10.826 7.790 11.863 1.00 90.50 225 ASP A O 1
ATOM 1823 N N . SER A 1 226 ? 10.611 6.249 10.259 1.00 94.31 226 SER A N 1
ATOM 1824 C CA . SER A 1 226 ? 9.158 6.139 10.405 1.00 94.31 226 SER A CA 1
ATOM 1825 C C . SER A 1 226 ? 8.746 5.411 11.685 1.00 94.31 226 SER A C 1
ATOM 1827 O O . SER A 1 226 ? 7.677 5.685 12.221 1.00 94.31 226 SER A O 1
ATOM 1829 N N . GLY A 1 227 ? 9.574 4.496 12.196 1.00 95.62 227 GLY A N 1
ATOM 1830 C CA . GLY A 1 227 ? 9.261 3.651 13.352 1.00 95.62 227 GLY A CA 1
ATOM 1831 C C . GLY A 1 227 ? 8.342 2.460 13.055 1.00 95.62 227 GLY A C 1
ATOM 1832 O O . GLY A 1 227 ? 8.067 1.685 13.969 1.00 95.62 227 GLY A O 1
ATOM 1833 N N . PHE A 1 228 ? 7.871 2.285 11.815 1.00 96.94 228 PHE A N 1
ATOM 1834 C CA . PHE A 1 228 ? 7.151 1.074 11.412 1.00 96.94 228 PHE A CA 1
ATOM 1835 C C . PHE A 1 228 ? 8.113 -0.117 11.313 1.00 96.94 228 PHE A C 1
ATOM 1837 O O . PHE A 1 228 ? 9.256 0.033 10.884 1.00 96.94 228 PHE A O 1
ATOM 1844 N N . GLN A 1 229 ? 7.639 -1.308 11.681 1.00 95.12 229 GLN A N 1
ATOM 1845 C CA . GLN A 1 229 ? 8.426 -2.548 11.646 1.00 95.12 229 GLN A CA 1
ATOM 1846 C C . GLN A 1 229 ? 7.939 -3.539 10.577 1.00 95.12 229 GLN A C 1
ATOM 1848 O O . GLN A 1 229 ? 8.103 -4.746 10.731 1.00 95.12 229 GLN A O 1
ATOM 1853 N N . ALA A 1 230 ? 7.354 -3.030 9.491 1.00 94.62 230 ALA A N 1
ATOM 1854 C CA . ALA A 1 230 ? 6.789 -3.853 8.429 1.00 94.62 230 ALA A CA 1
ATOM 1855 C C . ALA A 1 230 ? 7.855 -4.663 7.670 1.00 94.62 230 ALA A C 1
ATOM 1857 O O . ALA A 1 230 ? 8.912 -4.143 7.272 1.00 94.62 230 ALA A O 1
ATOM 1858 N N . LYS A 1 231 ? 7.568 -5.947 7.448 1.00 93.25 231 LYS A N 1
ATOM 1859 C CA . LYS A 1 231 ? 8.484 -6.916 6.841 1.00 93.25 231 LYS A CA 1
ATOM 1860 C C . LYS A 1 231 ? 8.014 -7.440 5.503 1.00 93.25 231 LYS A C 1
ATOM 1862 O O . LYS A 1 231 ? 8.890 -7.762 4.708 1.00 93.25 231 LYS A O 1
ATOM 1867 N N . GLU A 1 232 ? 6.715 -7.516 5.237 1.00 94.94 232 GLU A N 1
ATOM 1868 C CA . GLU A 1 232 ? 6.097 -8.141 4.057 1.00 94.94 232 GLU A CA 1
ATOM 1869 C C . GLU A 1 232 ? 5.494 -7.094 3.110 1.00 94.94 232 GLU A C 1
ATOM 1871 O O . GLU A 1 232 ? 5.673 -7.158 1.886 1.00 94.94 232 GLU A O 1
ATOM 1876 N N . VAL A 1 233 ? 4.835 -6.084 3.683 1.00 95.94 233 VAL A N 1
ATOM 1877 C CA . VAL A 1 233 ? 4.058 -5.075 2.952 1.00 95.94 233 VAL A CA 1
ATOM 1878 C C . VAL A 1 233 ? 4.375 -3.663 3.418 1.00 95.94 233 VAL A C 1
ATOM 1880 O O . VAL A 1 233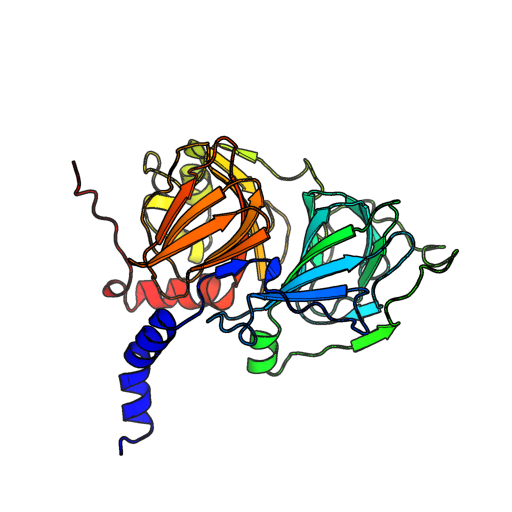 ? 4.571 -3.408 4.598 1.00 95.94 233 VAL A O 1
ATOM 1883 N N . GLU A 1 234 ? 4.405 -2.707 2.494 1.00 95.56 234 GLU A N 1
ATOM 1884 C CA . GLU A 1 234 ? 4.582 -1.298 2.837 1.00 95.56 234 GLU A CA 1
ATOM 1885 C C . GLU A 1 234 ? 3.673 -0.415 1.990 1.00 95.56 234 GLU A C 1
ATOM 1887 O O . GLU A 1 234 ? 3.775 -0.393 0.760 1.00 95.56 234 GLU A O 1
ATOM 1892 N N . ILE A 1 235 ? 2.899 0.447 2.647 1.00 97.69 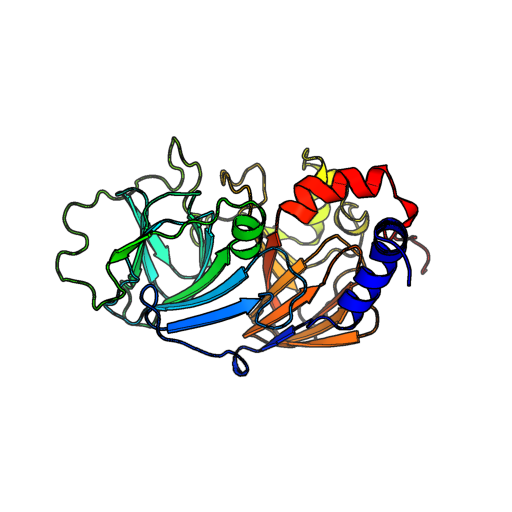235 ILE A N 1
ATOM 1893 C CA . ILE A 1 235 ? 2.463 1.700 2.036 1.00 97.69 235 ILE A CA 1
ATOM 1894 C C . ILE A 1 235 ? 3.624 2.683 2.198 1.00 97.69 235 ILE A C 1
ATOM 1896 O O . ILE A 1 235 ? 3.807 3.332 3.227 1.00 97.69 235 ILE A O 1
ATOM 1900 N N . SER A 1 236 ? 4.487 2.723 1.182 1.00 93.94 236 SER A N 1
ATOM 1901 C CA . SER A 1 236 ? 5.781 3.413 1.239 1.00 93.94 236 SER A CA 1
ATOM 1902 C C . SER A 1 236 ? 5.662 4.941 1.318 1.00 93.94 236 SER A C 1
ATOM 1904 O O . SER A 1 236 ? 6.521 5.611 1.900 1.00 93.94 236 SER A O 1
ATOM 1906 N N . GLY A 1 237 ? 4.597 5.503 0.750 1.00 95.44 237 GLY A N 1
ATOM 1907 C CA . GLY A 1 237 ? 4.326 6.933 0.788 1.00 95.44 237 GLY A CA 1
ATOM 1908 C C . GLY A 1 237 ? 3.183 7.345 -0.125 1.00 95.44 237 GLY A C 1
ATOM 1909 O O . GLY A 1 237 ? 2.661 6.529 -0.886 1.00 95.44 237 GLY A O 1
ATOM 1910 N N . ILE A 1 238 ? 2.843 8.631 -0.068 1.00 96.56 238 ILE A N 1
ATOM 1911 C CA . ILE A 1 238 ? 1.957 9.276 -1.041 1.00 96.56 238 ILE A CA 1
ATOM 1912 C C . ILE A 1 238 ? 2.819 10.118 -1.971 1.00 96.56 238 ILE A C 1
ATOM 1914 O O . ILE A 1 238 ? 3.582 10.967 -1.509 1.00 96.56 238 ILE A O 1
ATOM 1918 N N . MET A 1 239 ? 2.727 9.865 -3.270 1.00 94.25 239 MET A N 1
ATOM 1919 C CA . MET A 1 239 ? 3.405 10.647 -4.299 1.00 94.25 239 MET A CA 1
ATOM 1920 C C . MET A 1 239 ? 2.447 11.669 -4.882 1.00 94.25 239 MET A C 1
ATOM 1922 O O . MET A 1 239 ? 1.270 11.369 -5.063 1.00 94.25 239 MET A O 1
ATOM 1926 N N . TYR A 1 240 ? 2.974 12.846 -5.186 1.00 94.69 240 TYR A N 1
ATOM 1927 C CA . TYR A 1 240 ? 2.225 13.913 -5.822 1.00 94.69 240 TYR A CA 1
ATOM 1928 C C . TYR A 1 240 ? 2.895 14.326 -7.120 1.00 94.69 240 TYR A C 1
ATOM 1930 O O . TYR A 1 240 ? 4.090 14.577 -7.097 1.00 94.69 240 TYR A O 1
ATOM 1938 N N . ASP A 1 241 ? 2.167 14.458 -8.218 1.00 93.12 241 ASP A N 1
ATOM 1939 C CA . ASP A 1 241 ? 2.714 14.928 -9.493 1.00 93.12 241 ASP A CA 1
ATOM 1940 C C . ASP A 1 241 ? 2.011 16.221 -9.909 1.00 93.12 241 ASP A C 1
ATOM 1942 O O . ASP A 1 241 ? 0.783 16.281 -9.980 1.00 93.12 241 ASP A O 1
ATOM 1946 N N . ALA A 1 242 ? 2.776 17.278 -10.192 1.00 93.88 242 ALA A N 1
ATOM 1947 C CA . ALA A 1 242 ? 2.216 18.574 -10.575 1.00 93.88 242 ALA A CA 1
ATOM 1948 C C . ALA A 1 242 ? 1.448 18.495 -11.915 1.00 93.88 242 ALA A C 1
ATOM 1950 O O . ALA A 1 242 ? 1.800 17.668 -12.764 1.00 93.88 242 ALA A O 1
ATOM 1951 N N . PRO A 1 243 ? 0.447 19.365 -12.150 1.00 95.00 243 PRO A N 1
ATOM 1952 C CA . PRO A 1 243 ? -0.242 19.449 -13.438 1.00 95.00 243 PRO A CA 1
ATOM 1953 C C . PRO A 1 243 ? 0.734 19.586 -14.613 1.00 95.00 243 PRO A C 1
ATOM 1955 O O . PRO A 1 243 ? 1.678 20.377 -14.553 1.00 95.00 243 PRO A O 1
ATOM 1958 N N . GLY A 1 244 ? 0.518 18.815 -15.680 1.00 92.12 244 GLY A N 1
ATOM 1959 C CA . GLY A 1 244 ? 1.362 18.826 -16.881 1.00 92.12 244 GLY A CA 1
ATOM 1960 C C . GLY A 1 244 ? 2.780 18.267 -16.694 1.00 92.12 244 GLY A C 1
ATOM 1961 O O . GLY A 1 244 ? 3.599 18.363 -17.612 1.00 92.12 244 GLY A O 1
ATOM 1962 N N . SER A 1 245 ? 3.104 17.710 -15.524 1.00 90.44 245 SER A N 1
ATOM 1963 C CA . SER A 1 245 ? 4.422 17.136 -15.249 1.00 90.44 245 SER A CA 1
ATOM 1964 C C . SER A 1 245 ? 4.516 15.663 -15.650 1.00 90.44 245 SER A C 1
ATOM 1966 O O . SER A 1 245 ? 3.521 14.981 -15.898 1.00 90.44 245 SER A O 1
ATOM 1968 N N . ASN A 1 246 ? 5.750 15.170 -15.728 1.00 89.75 246 ASN A N 1
ATOM 1969 C CA . ASN A 1 246 ? 6.045 13.756 -15.904 1.00 89.75 246 ASN A CA 1
ATOM 1970 C C . ASN A 1 246 ? 7.220 13.338 -15.027 1.00 89.75 246 ASN A C 1
ATOM 1972 O O . ASN A 1 246 ? 8.115 14.141 -14.748 1.00 89.75 246 ASN A O 1
ATOM 1976 N N . SER A 1 247 ? 7.215 12.073 -14.616 1.00 84.88 247 SER A N 1
ATOM 1977 C CA . SER A 1 247 ? 8.340 11.459 -13.917 1.00 84.88 247 SER A CA 1
ATOM 1978 C C . SER A 1 247 ? 9.528 11.261 -14.863 1.00 84.88 247 SER A C 1
ATOM 1980 O O . SER A 1 247 ? 9.387 11.304 -16.085 1.00 84.88 247 SER A O 1
ATOM 1982 N N . GLY A 1 248 ? 10.704 10.951 -14.319 1.00 81.88 248 GLY A N 1
ATOM 1983 C CA . GLY A 1 248 ? 11.765 10.317 -15.105 1.00 81.88 248 GLY A CA 1
ATOM 1984 C C . GLY A 1 248 ? 11.370 8.910 -15.581 1.00 81.88 248 GLY A C 1
ATOM 1985 O O . GLY A 1 248 ? 10.533 8.244 -14.960 1.00 81.88 248 GLY A O 1
ATOM 1986 N N . LYS A 1 249 ? 11.992 8.454 -16.673 1.00 86.31 249 LYS A N 1
ATOM 1987 C CA . LYS A 1 249 ? 11.895 7.079 -17.189 1.00 86.31 249 LYS A CA 1
ATOM 1988 C C . LYS A 1 249 ? 12.941 6.201 -16.500 1.00 86.31 249 LYS A C 1
ATOM 1990 O O . LYS A 1 249 ? 14.111 6.563 -16.496 1.00 86.31 249 LYS A O 1
ATOM 1995 N N . HIS A 1 250 ? 12.516 5.091 -15.907 1.00 87.31 250 HIS A N 1
ATOM 1996 C CA . HIS A 1 250 ? 13.359 4.214 -15.080 1.00 87.31 250 HIS A CA 1
ATOM 1997 C C . HIS A 1 250 ? 12.722 2.819 -14.962 1.00 87.31 250 HIS A C 1
ATOM 1999 O O . HIS A 1 250 ? 11.609 2.603 -15.439 1.00 87.31 250 HIS A O 1
ATOM 2005 N N . ALA A 1 251 ? 13.406 1.875 -14.310 1.00 88.62 251 ALA A N 1
ATOM 2006 C CA . ALA A 1 251 ? 12.868 0.547 -14.018 1.00 88.62 251 ALA A CA 1
ATOM 2007 C C . ALA A 1 251 ? 13.260 0.061 -12.613 1.00 88.62 251 ALA A C 1
ATOM 2009 O O . ALA A 1 251 ? 14.283 0.456 -12.047 1.00 88.62 251 ALA A O 1
ATOM 2010 N N . HIS A 1 252 ? 12.438 -0.813 -12.033 1.00 85.56 252 HIS A N 1
ATOM 2011 C CA . HIS A 1 252 ? 12.699 -1.472 -10.748 1.00 85.56 252 HIS A CA 1
ATOM 2012 C C . HIS A 1 252 ? 11.882 -2.769 -10.618 1.00 85.56 252 HIS A C 1
ATOM 2014 O O . HIS A 1 252 ? 11.195 -3.165 -11.554 1.00 85.56 252 HIS A O 1
ATOM 2020 N N . MET A 1 253 ? 11.977 -3.468 -9.481 1.00 84.75 253 MET A N 1
ATOM 2021 C CA . MET A 1 253 ? 11.420 -4.821 -9.337 1.00 84.75 253 MET A CA 1
ATOM 2022 C C . MET A 1 253 ? 9.897 -4.914 -9.331 1.00 84.75 253 MET A C 1
ATOM 2024 O O . MET A 1 253 ? 9.403 -5.965 -9.689 1.00 84.75 253 MET A O 1
ATOM 2028 N N . GLU A 1 254 ? 9.172 -3.899 -8.870 1.00 88.50 254 GLU A N 1
ATOM 2029 C CA . GLU A 1 254 ? 7.706 -3.807 -8.925 1.00 88.50 254 GLU A CA 1
ATOM 2030 C C . GLU A 1 254 ? 7.307 -2.423 -8.400 1.00 88.50 254 GLU A C 1
ATOM 2032 O O . GLU A 1 254 ? 7.960 -1.895 -7.494 1.00 88.50 254 GLU A O 1
ATOM 2037 N N . ALA A 1 255 ? 6.234 -1.843 -8.931 1.00 88.88 255 ALA A N 1
ATOM 2038 C CA . ALA A 1 255 ? 5.519 -0.771 -8.246 1.00 88.88 255 ALA A CA 1
ATOM 2039 C C . ALA A 1 255 ? 4.017 -0.939 -8.401 1.00 88.88 255 ALA A C 1
ATOM 2041 O O . ALA A 1 255 ? 3.524 -1.326 -9.456 1.00 88.88 255 ALA A O 1
ATOM 2042 N N . VAL A 1 256 ? 3.292 -0.585 -7.347 1.00 95.75 256 VAL A N 1
ATOM 2043 C CA . VAL A 1 256 ? 1.842 -0.451 -7.397 1.00 95.75 256 VAL A CA 1
ATOM 2044 C C . VAL A 1 256 ? 1.479 0.950 -6.935 1.00 95.75 256 VAL A C 1
ATOM 2046 O O . VAL A 1 256 ? 1.913 1.385 -5.863 1.00 95.75 256 VAL A O 1
ATOM 2049 N N . LEU A 1 257 ? 0.709 1.654 -7.760 1.00 97.31 257 LEU A N 1
ATOM 2050 C CA . LEU A 1 257 ? 0.186 2.982 -7.476 1.00 97.31 257 LEU A CA 1
ATOM 2051 C C . LEU A 1 257 ? -1.334 2.927 -7.425 1.00 97.31 257 LEU A C 1
ATOM 2053 O O . LEU A 1 257 ? -1.946 2.317 -8.291 1.00 97.31 257 LEU A O 1
ATOM 2057 N N . TYR A 1 258 ? -1.949 3.594 -6.460 1.00 98.56 258 TYR A N 1
ATOM 2058 C CA . TYR A 1 258 ? -3.394 3.796 -6.441 1.00 98.56 258 TYR A CA 1
ATOM 2059 C C . TYR A 1 258 ? -3.710 5.290 -6.412 1.00 98.56 258 TYR A C 1
ATOM 2061 O O . TYR A 1 258 ? -3.247 6.013 -5.531 1.00 98.56 258 TYR A O 1
ATOM 2069 N N . THR A 1 259 ? -4.459 5.757 -7.405 1.00 98.56 259 THR A N 1
ATOM 2070 C CA . THR A 1 259 ? -4.714 7.181 -7.644 1.00 98.56 259 THR A CA 1
ATOM 2071 C C . THR A 1 259 ? -5.869 7.663 -6.776 1.00 98.56 259 THR A C 1
ATOM 2073 O O . THR A 1 259 ? -7.014 7.270 -6.980 1.00 98.56 259 THR A O 1
ATOM 2076 N N . LEU A 1 260 ? -5.565 8.528 -5.811 1.00 98.38 260 LEU A N 1
ATOM 2077 C CA . LEU A 1 260 ? -6.536 9.200 -4.947 1.00 98.38 260 LEU A CA 1
ATOM 2078 C C . LEU A 1 260 ? -7.172 10.409 -5.642 1.00 98.38 260 LEU A C 1
ATOM 2080 O O . LEU A 1 260 ? -8.356 10.665 -5.457 1.00 98.38 260 LEU A O 1
ATOM 2084 N N . GLU A 1 261 ? -6.387 11.142 -6.431 1.00 98.00 261 GLU A N 1
ATOM 2085 C CA . GLU A 1 261 ? -6.796 12.376 -7.108 1.00 98.00 261 GLU A CA 1
ATOM 2086 C C . GLU A 1 261 ? -5.991 12.566 -8.401 1.00 98.00 261 GLU A C 1
ATOM 2088 O O . GLU A 1 261 ? -4.869 12.066 -8.514 1.00 98.00 261 GLU A O 1
ATOM 2093 N N . GLY A 1 262 ? -6.555 13.306 -9.355 1.00 97.31 262 GLY A N 1
ATOM 2094 C CA . GLY A 1 262 ? -5.932 13.620 -10.638 1.00 97.31 262 GLY A CA 1
ATOM 2095 C C . GLY A 1 262 ? -6.193 12.581 -11.726 1.00 97.31 262 GLY A C 1
ATOM 2096 O O . GLY A 1 262 ? -6.899 11.590 -11.525 1.00 97.31 262 GLY A O 1
ATOM 2097 N N . GLU A 1 263 ? -5.632 12.851 -12.901 1.00 98.19 263 GLU A N 1
ATOM 2098 C CA . GLU A 1 263 ? -5.752 12.020 -14.098 1.00 98.19 263 GLU A CA 1
ATOM 2099 C C . GLU A 1 263 ? -4.528 12.166 -15.003 1.00 98.19 263 GLU A C 1
ATOM 2101 O O . GLU A 1 263 ? -3.806 13.168 -14.968 1.00 98.19 263 GLU A O 1
ATOM 2106 N N . GLY A 1 264 ? -4.287 11.149 -15.817 1.00 98.00 264 GLY A N 1
ATOM 2107 C CA . GLY A 1 264 ? -3.073 11.048 -16.596 1.00 98.00 264 GLY A CA 1
ATOM 2108 C C . GLY A 1 264 ? -2.913 9.694 -17.253 1.00 98.00 264 GLY A C 1
ATOM 2109 O O . GLY A 1 264 ? -3.871 8.947 -17.446 1.00 98.00 264 GLY A O 1
ATOM 2110 N N . TYR A 1 265 ? -1.674 9.381 -17.604 1.00 98.00 265 TYR A N 1
ATOM 2111 C CA . TYR A 1 265 ? -1.321 8.067 -18.116 1.00 98.00 265 TYR A CA 1
ATOM 2112 C C . TYR A 1 265 ? 0.092 7.672 -17.704 1.00 98.00 265 TYR A C 1
ATOM 2114 O O . TYR A 1 265 ? 0.911 8.478 -17.256 1.00 98.00 265 TYR A O 1
ATOM 2122 N N . SER A 1 266 ? 0.381 6.388 -17.819 1.00 97.31 266 SER A N 1
ATOM 2123 C CA . SER A 1 266 ? 1.714 5.832 -17.669 1.00 97.31 266 SER A CA 1
ATOM 2124 C C . SER A 1 266 ? 2.113 5.126 -18.947 1.00 97.31 266 SER A C 1
ATOM 2126 O O . SER A 1 266 ? 1.283 4.498 -19.593 1.00 97.31 266 SER A O 1
ATOM 2128 N N . LEU A 1 267 ? 3.382 5.243 -19.311 1.00 96.25 267 LEU A N 1
ATOM 2129 C CA . LEU A 1 267 ? 4.004 4.330 -20.257 1.00 96.25 267 LEU A CA 1
ATOM 2130 C C . LEU A 1 267 ? 4.631 3.222 -19.422 1.00 96.25 267 LEU A C 1
ATOM 2132 O O . LEU A 1 267 ? 5.474 3.512 -18.573 1.00 96.25 267 LEU A O 1
ATOM 2136 N N . ILE A 1 268 ? 4.165 1.992 -19.606 1.00 95.19 268 ILE A N 1
ATOM 2137 C CA . ILE A 1 268 ? 4.702 0.786 -18.977 1.00 95.19 268 ILE A CA 1
ATOM 2138 C C . ILE A 1 268 ? 5.224 -0.075 -20.125 1.00 95.19 268 ILE A C 1
ATOM 2140 O O . ILE A 1 268 ? 4.460 -0.571 -20.949 1.00 95.19 268 ILE A O 1
ATOM 2144 N N . ASP A 1 269 ? 6.545 -0.137 -20.225 1.00 89.62 269 ASP A N 1
ATOM 2145 C CA . ASP A 1 269 ? 7.308 -0.360 -21.448 1.00 89.62 269 ASP A CA 1
ATOM 2146 C C . ASP A 1 269 ? 6.850 0.594 -22.566 1.00 89.62 269 ASP A C 1
ATOM 2148 O O . ASP A 1 269 ? 7.107 1.800 -22.495 1.00 89.62 269 ASP A O 1
ATOM 2152 N N . GLU A 1 270 ? 6.156 0.081 -23.580 1.00 86.75 270 GLU A N 1
ATOM 2153 C CA . GLU A 1 270 ? 5.585 0.865 -24.685 1.00 86.75 270 GLU A CA 1
ATOM 2154 C C . GLU A 1 270 ? 4.050 0.945 -24.614 1.00 86.75 270 GLU A C 1
ATOM 2156 O O . GLU A 1 270 ? 3.411 1.590 -25.446 1.00 86.75 270 GLU A O 1
ATOM 2161 N N . GLU A 1 271 ? 3.440 0.313 -23.607 1.00 94.94 271 GLU A N 1
ATOM 2162 C CA . GLU A 1 271 ? 1.995 0.302 -23.416 1.00 94.94 271 GLU A CA 1
ATOM 2163 C C . GLU A 1 271 ? 1.551 1.564 -22.668 1.00 94.94 271 GLU A C 1
ATOM 2165 O O . GLU A 1 271 ? 2.019 1.859 -21.563 1.00 94.94 271 GLU A O 1
ATOM 2170 N N . ARG A 1 272 ? 0.618 2.313 -23.264 1.00 97.19 272 ARG A N 1
ATOM 2171 C CA . ARG A 1 272 ? -0.053 3.426 -22.592 1.00 97.19 272 ARG A CA 1
ATOM 2172 C C . ARG A 1 272 ? -1.161 2.892 -21.688 1.00 97.19 272 ARG A C 1
ATOM 2174 O O . ARG A 1 272 ? -2.086 2.239 -22.156 1.00 97.19 272 ARG A O 1
ATOM 2181 N N . VAL A 1 273 ? -1.086 3.257 -20.415 1.00 97.88 273 VAL A N 1
ATOM 2182 C CA . VAL A 1 273 ? -2.043 2.906 -19.366 1.00 97.88 273 VAL A CA 1
ATOM 2183 C C . VAL A 1 273 ? -2.639 4.189 -18.799 1.00 97.88 273 VAL A C 1
ATOM 2185 O O . VAL A 1 273 ? -1.973 4.899 -18.045 1.00 97.88 273 VAL A O 1
ATOM 2188 N N . ASP A 1 274 ? -3.871 4.510 -19.183 1.00 98.38 274 ASP A N 1
ATOM 2189 C CA . ASP A 1 274 ? -4.581 5.690 -18.685 1.00 98.38 274 ASP A CA 1
ATOM 2190 C C . ASP A 1 274 ? -5.069 5.480 -17.242 1.00 98.38 274 ASP A C 1
ATOM 2192 O O . ASP A 1 274 ? -5.460 4.383 -16.840 1.00 98.38 274 ASP A O 1
ATOM 2196 N N . TRP A 1 275 ? -5.049 6.543 -16.442 1.00 98.38 275 TRP A N 1
ATOM 2197 C CA . TRP A 1 275 ? -5.481 6.506 -15.051 1.00 98.38 275 TRP A CA 1
ATOM 2198 C C . TRP A 1 275 ? -6.173 7.797 -14.620 1.00 98.38 275 TRP A C 1
ATOM 2200 O O . TRP A 1 275 ? -5.927 8.885 -15.130 1.00 98.38 275 TRP A O 1
ATOM 2210 N N . LYS A 1 276 ? -7.050 7.645 -13.631 1.00 98.25 276 LYS A N 1
ATOM 2211 C CA . LYS A 1 276 ? -7.819 8.695 -12.949 1.00 98.25 276 LYS A CA 1
ATOM 2212 C C . LYS A 1 276 ? -7.987 8.327 -11.474 1.00 98.25 276 LYS A C 1
ATOM 2214 O O . LYS A 1 276 ? -7.656 7.201 -11.091 1.00 98.25 276 LYS A O 1
ATOM 2219 N N . ALA A 1 277 ? -8.537 9.218 -10.654 1.00 98.25 277 ALA A N 1
ATOM 2220 C CA . ALA A 1 277 ? -8.960 8.881 -9.292 1.00 98.25 277 ALA A CA 1
ATOM 2221 C C . ALA A 1 277 ? -9.764 7.560 -9.263 1.00 98.25 277 ALA A C 1
ATOM 2223 O O . ALA A 1 277 ? -10.665 7.363 -10.078 1.00 98.25 277 ALA A O 1
ATOM 2224 N N . GLY A 1 278 ? -9.401 6.637 -8.368 1.00 98.12 278 GLY A N 1
ATOM 2225 C CA . GLY A 1 278 ? -9.950 5.276 -8.344 1.00 98.12 278 GLY A CA 1
ATOM 2226 C C . GLY A 1 278 ? -9.250 4.282 -9.279 1.00 98.12 278 GLY A C 1
ATOM 2227 O O . GLY A 1 278 ? -9.768 3.200 -9.524 1.00 98.12 278 GLY A O 1
ATOM 2228 N N . THR A 1 279 ? -8.082 4.610 -9.835 1.00 98.62 279 THR A N 1
ATOM 2229 C CA . THR A 1 279 ? -7.312 3.668 -10.669 1.00 98.62 279 THR A CA 1
ATOM 2230 C C . THR A 1 279 ? -6.128 3.108 -9.900 1.00 98.62 279 THR A C 1
ATOM 2232 O O . THR A 1 279 ? -5.302 3.876 -9.396 1.00 98.62 279 THR A O 1
ATOM 2235 N N . LEU A 1 280 ? -6.007 1.779 -9.870 1.00 98.44 280 LEU A N 1
ATOM 2236 C CA . LEU A 1 280 ? -4.773 1.099 -9.494 1.00 98.44 280 LEU A CA 1
ATOM 2237 C C . LEU A 1 280 ? -3.943 0.807 -10.746 1.00 98.44 280 LEU A C 1
ATOM 2239 O O . LEU A 1 280 ? -4.448 0.247 -11.715 1.00 98.44 280 LEU A O 1
ATOM 2243 N N . ILE A 1 281 ? -2.664 1.159 -10.694 1.00 97.81 281 ILE A N 1
ATOM 2244 C CA . ILE A 1 281 ? -1.652 0.937 -11.724 1.00 97.81 281 ILE A CA 1
ATOM 2245 C C . ILE A 1 281 ? -0.634 -0.054 -11.158 1.00 97.81 281 ILE A C 1
ATOM 2247 O O . ILE A 1 281 ? -0.137 0.124 -10.044 1.00 97.81 281 ILE A O 1
ATOM 2251 N N . HIS A 1 282 ? -0.294 -1.079 -11.929 1.00 96.50 282 HIS A N 1
ATOM 2252 C CA . HIS A 1 282 ? 0.725 -2.068 -11.610 1.00 96.50 282 HIS A CA 1
ATOM 2253 C C . HIS A 1 282 ? 1.831 -2.016 -12.655 1.00 96.50 282 HIS A C 1
ATOM 2255 O O . HIS A 1 282 ? 1.601 -2.232 -13.841 1.00 96.50 282 HIS A O 1
ATOM 2261 N N . VAL A 1 283 ? 3.043 -1.750 -12.185 1.00 94.56 283 VAL A N 1
ATOM 2262 C CA . VAL A 1 283 ? 4.274 -1.940 -12.940 1.00 94.56 283 VAL A CA 1
ATOM 2263 C C . VAL A 1 283 ? 4.826 -3.306 -12.530 1.00 94.56 283 VAL A C 1
ATOM 2265 O O . VAL A 1 283 ? 5.377 -3.423 -11.424 1.00 94.56 283 VAL A O 1
ATOM 2268 N N . PRO A 1 284 ? 4.649 -4.347 -13.363 1.00 91.12 284 PRO A N 1
ATOM 2269 C CA . PRO A 1 284 ? 5.147 -5.677 -13.057 1.00 91.12 284 PRO A CA 1
ATOM 2270 C C . PRO A 1 284 ? 6.675 -5.707 -12.959 1.00 91.12 284 PRO A C 1
ATOM 2272 O O . PRO A 1 284 ? 7.390 -4.788 -13.348 1.00 91.12 284 PRO A O 1
ATOM 2275 N N . GLY A 1 285 ? 7.174 -6.782 -12.362 1.00 84.81 285 GLY A N 1
ATOM 2276 C CA . GLY A 1 285 ? 8.599 -7.040 -12.225 1.00 84.81 285 GLY A CA 1
ATOM 2277 C C . GLY A 1 285 ? 9.107 -8.152 -13.124 1.00 84.81 285 GLY A C 1
ATOM 2278 O O . GLY A 1 285 ? 8.293 -8.950 -13.577 1.00 84.81 285 GLY A O 1
ATOM 2279 N N . PRO A 1 286 ? 10.435 -8.333 -13.228 1.00 83.62 286 PRO A N 1
ATOM 2280 C CA . PRO A 1 286 ? 11.468 -7.383 -12.830 1.00 83.62 286 PRO A CA 1
ATOM 2281 C C . PRO A 1 286 ? 11.774 -6.395 -13.964 1.00 83.62 286 PRO A C 1
ATOM 2283 O O . PRO A 1 286 ? 11.739 -6.764 -15.131 1.00 83.62 286 PRO A O 1
ATOM 2286 N N . GLN A 1 287 ? 12.178 -5.174 -13.605 1.00 86.25 287 GLN A N 1
ATOM 2287 C CA . GLN A 1 287 ? 12.808 -4.218 -14.529 1.00 86.25 287 GLN A CA 1
ATOM 2288 C C . GLN A 1 287 ? 11.935 -3.785 -15.721 1.00 86.25 287 GLN A C 1
ATOM 2290 O O . GLN A 1 287 ? 12.464 -3.404 -16.759 1.00 86.25 287 GLN A O 1
ATOM 2295 N N . THR A 1 288 ? 10.614 -3.736 -15.542 1.00 90.25 288 THR A N 1
ATOM 2296 C CA . THR A 1 288 ? 9.711 -3.076 -16.494 1.00 90.25 288 THR A CA 1
ATOM 2297 C C . THR A 1 288 ? 9.996 -1.577 -16.521 1.00 90.25 288 THR A C 1
ATOM 2299 O O . THR A 1 288 ? 9.970 -0.902 -15.481 1.00 90.25 288 THR A O 1
ATOM 2302 N N . ILE A 1 289 ? 10.303 -1.057 -17.706 1.00 91.31 289 ILE A N 1
ATOM 2303 C CA . ILE A 1 289 ? 10.630 0.352 -17.903 1.00 91.31 289 ILE A CA 1
ATOM 2304 C C . ILE A 1 289 ? 9.334 1.143 -17.812 1.00 91.31 289 ILE A C 1
ATOM 2306 O O . ILE A 1 289 ? 8.331 0.751 -18.388 1.00 91.31 289 ILE A O 1
ATOM 2310 N N . HIS A 1 290 ? 9.311 2.254 -17.086 1.00 92.88 290 HIS A N 1
ATOM 2311 C CA . HIS A 1 290 ? 8.075 3.012 -16.945 1.00 92.88 290 HIS A CA 1
ATOM 2312 C C . HIS A 1 290 ? 8.285 4.498 -16.665 1.00 92.88 290 HIS A C 1
ATOM 2314 O O . HIS A 1 290 ? 9.334 4.939 -16.178 1.00 92.88 290 HIS A O 1
ATOM 2320 N N . GLN A 1 291 ? 7.250 5.269 -16.997 1.00 92.88 291 GLN A N 1
ATOM 2321 C CA . GLN A 1 291 ? 7.161 6.711 -16.801 1.00 92.88 291 GLN A CA 1
ATOM 2322 C C . GLN A 1 291 ? 5.697 7.126 -16.593 1.00 92.88 291 GLN A C 1
ATOM 2324 O O . GLN A 1 291 ? 4.797 6.554 -17.205 1.00 92.88 291 GLN A O 1
ATOM 2329 N N . HIS A 1 292 ? 5.447 8.126 -15.749 1.00 94.00 292 HIS A N 1
ATOM 2330 C CA . HIS A 1 292 ? 4.102 8.615 -15.426 1.00 94.00 292 HIS A CA 1
ATOM 2331 C C . HIS A 1 292 ? 3.932 10.068 -15.871 1.00 94.00 292 HIS A C 1
ATOM 2333 O O . HIS A 1 292 ? 4.871 10.856 -15.769 1.00 94.00 292 HIS A O 1
ATOM 2339 N N . PHE A 1 293 ? 2.738 10.415 -16.346 1.00 95.38 293 PHE A N 1
ATOM 2340 C CA . PHE A 1 293 ? 2.398 11.715 -16.917 1.00 95.38 293 PHE A CA 1
ATOM 2341 C C . PHE A 1 293 ? 1.086 12.204 -16.311 1.00 95.38 293 PHE A C 1
ATOM 2343 O O . PHE A 1 293 ? 0.041 11.606 -16.560 1.00 95.38 293 PHE A O 1
ATOM 2350 N N . ASN A 1 294 ? 1.125 13.301 -15.555 1.00 96.81 294 ASN A N 1
ATOM 2351 C CA . ASN A 1 294 ? -0.088 13.982 -15.117 1.00 96.81 294 ASN A CA 1
ATOM 2352 C C . ASN A 1 294 ? -0.542 14.932 -16.231 1.00 96.81 294 ASN A C 1
ATOM 2354 O O . ASN A 1 294 ? 0.084 15.966 -16.469 1.00 96.81 294 ASN A O 1
ATOM 2358 N N . THR A 1 295 ? -1.622 14.575 -16.926 1.00 97.19 295 THR A N 1
ATOM 2359 C CA . THR A 1 295 ? -2.197 15.401 -18.000 1.00 97.19 295 THR A CA 1
ATOM 2360 C C . THR A 1 295 ? -3.341 16.287 -17.524 1.00 97.19 295 THR A C 1
ATOM 2362 O O . THR A 1 295 ? -3.835 17.100 -18.304 1.00 97.19 295 THR A O 1
ATOM 2365 N N . GLY A 1 296 ? -3.777 16.121 -16.275 1.00 95.31 296 GLY A N 1
ATOM 2366 C CA . GLY A 1 296 ? -4.851 16.898 -15.682 1.00 95.31 296 GLY A CA 1
ATOM 2367 C C . GLY A 1 296 ? -4.432 18.315 -15.288 1.00 95.31 296 GLY A C 1
ATOM 2368 O O . GLY A 1 296 ? -3.283 18.741 -15.429 1.00 95.31 296 GLY A O 1
ATOM 2369 N N . THR A 1 297 ? -5.399 19.054 -14.746 1.00 95.94 297 THR A N 1
ATOM 2370 C CA . THR A 1 297 ? -5.222 20.436 -14.266 1.00 95.94 297 THR A CA 1
ATOM 2371 C C . THR A 1 297 ? -4.991 20.535 -12.757 1.00 95.94 297 THR A C 1
ATOM 2373 O O . THR A 1 297 ? -4.830 21.638 -12.238 1.00 95.94 297 THR A O 1
ATOM 2376 N N . VAL A 1 298 ? -5.000 19.406 -12.044 1.00 95.69 298 VAL A N 1
ATOM 2377 C CA . VAL A 1 298 ? -4.788 19.315 -10.589 1.00 95.69 298 VAL A CA 1
ATOM 2378 C C . VAL A 1 298 ? -3.564 18.460 -10.277 1.00 95.69 298 VAL A C 1
ATOM 2380 O O . VAL A 1 298 ? -3.080 17.718 -11.132 1.00 95.69 298 VAL A O 1
ATOM 2383 N N . GLU A 1 299 ? -3.029 18.587 -9.064 1.00 94.50 299 GLU A N 1
ATOM 2384 C CA . GLU A 1 299 ? -1.947 17.719 -8.599 1.00 94.50 299 GLU A CA 1
ATOM 2385 C C . GLU A 1 299 ? -2.473 16.278 -8.509 1.00 94.50 299 GLU A C 1
ATOM 2387 O O . GLU A 1 299 ? -3.468 16.017 -7.834 1.00 94.50 299 GLU A O 1
ATOM 2392 N N . ALA A 1 300 ? -1.834 15.346 -9.214 1.00 96.94 300 ALA A N 1
ATOM 2393 C CA . ALA A 1 300 ? -2.176 13.937 -9.102 1.00 96.94 300 ALA A CA 1
ATOM 2394 C C . ALA A 1 300 ? -1.612 13.396 -7.792 1.00 96.94 300 ALA A C 1
ATOM 2396 O O . ALA A 1 300 ? -0.516 13.780 -7.387 1.00 96.94 300 ALA A O 1
ATOM 2397 N N . ARG A 1 301 ? -2.356 12.520 -7.120 1.00 96.62 301 ARG A N 1
ATOM 2398 C CA . ARG A 1 301 ? -2.015 12.003 -5.792 1.00 96.62 301 ARG A CA 1
ATOM 2399 C C . ARG A 1 301 ? -2.121 10.486 -5.793 1.00 96.62 301 ARG A C 1
ATOM 2401 O O . ARG A 1 301 ? -3.210 9.948 -5.964 1.00 96.62 301 ARG A O 1
ATOM 2408 N N . HIS A 1 302 ? -1.014 9.795 -5.544 1.00 97.81 302 HIS A N 1
ATOM 2409 C CA . HIS A 1 302 ? -0.934 8.337 -5.630 1.00 97.81 302 HIS A CA 1
ATOM 2410 C C . HIS A 1 302 ? -0.445 7.710 -4.320 1.00 97.81 302 HIS A C 1
ATOM 2412 O O . HIS A 1 302 ? 0.633 8.049 -3.830 1.00 97.81 302 HIS A O 1
ATOM 2418 N N . ILE A 1 303 ? -1.184 6.738 -3.780 1.00 98.31 303 ILE A N 1
ATOM 2419 C CA . ILE A 1 303 ? -0.648 5.794 -2.790 1.00 98.31 303 ILE A CA 1
ATOM 2420 C C . ILE A 1 303 ? 0.393 4.930 -3.497 1.00 98.31 303 ILE A C 1
ATOM 2422 O O . ILE A 1 303 ? 0.091 4.351 -4.536 1.00 98.31 303 ILE A O 1
ATOM 2426 N N . ARG A 1 304 ? 1.599 4.807 -2.933 1.00 95.81 304 ARG A N 1
ATOM 2427 C CA . ARG A 1 304 ? 2.644 3.918 -3.452 1.00 95.81 304 ARG A CA 1
ATOM 2428 C C . ARG A 1 304 ? 2.865 2.731 -2.530 1.00 95.81 304 ARG A C 1
ATOM 2430 O O . ARG A 1 304 ? 3.323 2.901 -1.396 1.00 95.81 304 ARG A O 1
ATOM 2437 N N . VAL A 1 305 ? 2.672 1.535 -3.066 1.00 96.25 305 VAL A N 1
ATOM 2438 C CA . VAL A 1 305 ? 2.869 0.270 -2.356 1.00 96.25 305 VAL A CA 1
ATOM 2439 C C . VAL A 1 305 ? 4.174 -0.400 -2.777 1.00 96.25 305 VAL A C 1
ATOM 2441 O O . VAL A 1 305 ? 4.611 -0.293 -3.925 1.00 96.25 305 VAL A O 1
ATOM 2444 N N . ASN A 1 306 ? 4.804 -1.084 -1.827 1.00 92.25 306 ASN A N 1
ATOM 2445 C CA . ASN A 1 306 ? 5.957 -1.940 -2.047 1.00 92.25 306 ASN A CA 1
ATOM 2446 C C . ASN A 1 306 ? 5.738 -3.298 -1.366 1.00 92.25 306 ASN A C 1
ATOM 2448 O O . ASN A 1 306 ? 5.493 -3.349 -0.163 1.00 92.25 306 ASN A O 1
ATOM 2452 N N . PHE A 1 307 ? 5.886 -4.385 -2.124 1.00 92.88 307 PHE A N 1
ATOM 2453 C CA . PHE A 1 307 ? 5.998 -5.735 -1.573 1.00 92.88 307 PHE A CA 1
ATOM 2454 C C . PHE A 1 307 ? 7.474 -6.057 -1.338 1.00 92.88 307 PHE A C 1
ATOM 2456 O O . PHE A 1 307 ? 8.320 -5.945 -2.237 1.00 92.88 307 PHE A O 1
ATOM 2463 N N . THR A 1 308 ? 7.819 -6.408 -0.105 1.00 90.38 308 THR A N 1
ATOM 2464 C CA . THR A 1 308 ? 9.216 -6.414 0.347 1.00 90.38 308 THR A CA 1
ATOM 2465 C C . THR A 1 308 ? 10.024 -7.588 -0.195 1.00 90.38 308 THR A C 1
ATOM 2467 O O . THR A 1 308 ? 11.231 -7.453 -0.371 1.00 90.38 308 THR A O 1
ATOM 2470 N N . LEU A 1 309 ? 9.397 -8.725 -0.516 1.00 89.50 309 LEU A N 1
ATOM 2471 C CA . LEU A 1 309 ? 10.112 -9.911 -0.993 1.00 89.50 309 LEU A CA 1
ATOM 2472 C C . LEU A 1 309 ? 10.937 -9.604 -2.251 1.00 89.50 309 LEU A C 1
ATOM 2474 O O . LEU A 1 309 ? 12.140 -9.864 -2.309 1.00 89.50 309 LEU A O 1
ATOM 2478 N N . ARG A 1 310 ? 10.309 -9.006 -3.267 1.00 86.69 310 ARG A N 1
ATOM 2479 C CA . ARG A 1 310 ? 11.005 -8.651 -4.511 1.00 86.69 310 ARG A CA 1
ATOM 2480 C C . ARG A 1 310 ? 12.035 -7.550 -4.291 1.00 86.69 310 ARG A C 1
ATOM 2482 O O . ARG A 1 310 ? 13.109 -7.593 -4.884 1.00 86.69 310 ARG A O 1
ATOM 2489 N N . SER A 1 311 ? 11.711 -6.579 -3.446 1.00 86.44 311 SER A N 1
ATOM 2490 C CA . SER A 1 311 ? 12.496 -5.361 -3.277 1.00 86.44 311 SER A CA 1
ATOM 2491 C C . SER A 1 311 ? 13.641 -5.501 -2.269 1.00 86.44 311 SER A C 1
ATOM 2493 O O . SER A 1 311 ? 14.791 -5.280 -2.628 1.00 86.44 311 SER A O 1
ATOM 2495 N N . LYS A 1 312 ? 13.362 -5.908 -1.030 1.00 87.50 312 LYS A N 1
ATOM 2496 C CA . LYS A 1 312 ? 14.345 -6.040 0.057 1.00 87.50 312 LYS A CA 1
ATOM 2497 C C . LYS A 1 312 ? 15.174 -7.323 -0.018 1.00 87.50 312 LYS A C 1
ATOM 2499 O O . LYS A 1 312 ? 16.336 -7.293 0.375 1.00 87.50 312 LYS A O 1
ATOM 2504 N N . ILE A 1 313 ? 14.612 -8.427 -0.521 1.00 89.12 313 ILE A N 1
ATOM 2505 C CA . ILE A 1 313 ? 15.310 -9.726 -0.551 1.00 89.12 313 ILE A CA 1
ATOM 2506 C C . ILE A 1 313 ? 15.953 -9.986 -1.913 1.00 89.12 313 ILE A C 1
ATOM 2508 O O . ILE A 1 313 ? 17.169 -10.151 -2.004 1.00 89.12 313 ILE A O 1
ATOM 2512 N N . PHE A 1 314 ? 15.160 -10.013 -2.988 1.00 89.69 314 PHE A N 1
ATOM 2513 C CA . PHE A 1 314 ? 15.674 -10.449 -4.289 1.00 89.69 314 PHE A CA 1
ATOM 2514 C C . PHE A 1 314 ? 16.411 -9.361 -5.068 1.00 89.69 314 PHE A C 1
ATOM 2516 O O . PHE A 1 314 ? 17.414 -9.678 -5.706 1.00 89.69 314 PHE A O 1
ATOM 2523 N N . GLN A 1 315 ? 15.982 -8.094 -5.009 1.00 88.88 315 GLN A N 1
ATOM 2524 C CA . GLN A 1 315 ? 16.622 -7.023 -5.782 1.00 88.88 315 GLN A CA 1
ATOM 2525 C C . GLN A 1 315 ? 18.130 -6.893 -5.518 1.00 88.88 315 GLN A C 1
ATOM 2527 O O . GLN A 1 315 ? 18.881 -6.833 -6.495 1.00 88.88 315 GLN A O 1
ATOM 2532 N N . PRO A 1 316 ? 18.613 -6.872 -4.257 1.00 89.81 316 PRO A N 1
ATOM 2533 C CA . PRO A 1 316 ? 20.041 -6.709 -4.000 1.00 89.81 316 PRO A CA 1
ATOM 2534 C C . PRO A 1 316 ? 20.870 -7.881 -4.524 1.00 89.81 316 PRO A C 1
ATOM 2536 O O . PRO A 1 316 ? 21.962 -7.688 -5.060 1.00 89.81 316 PRO A O 1
ATOM 2539 N N . ILE A 1 317 ? 20.333 -9.100 -4.420 1.00 90.31 317 ILE A N 1
ATOM 2540 C CA . ILE A 1 317 ? 20.985 -10.315 -4.913 1.00 90.31 317 ILE A CA 1
ATOM 2541 C C . ILE A 1 317 ? 21.029 -10.299 -6.442 1.00 90.31 317 ILE A C 1
ATOM 2543 O O . ILE A 1 317 ? 22.103 -10.436 -7.027 1.00 90.31 317 ILE A O 1
ATOM 2547 N N . ALA A 1 318 ? 19.880 -10.093 -7.087 1.00 88.56 318 ALA A N 1
ATOM 2548 C CA . ALA A 1 318 ? 19.757 -10.134 -8.536 1.00 88.56 318 ALA A CA 1
ATOM 2549 C C . ALA A 1 318 ? 20.580 -9.031 -9.212 1.00 88.56 318 ALA A C 1
ATOM 2551 O O . ALA A 1 318 ? 21.279 -9.325 -10.175 1.00 88.56 318 ALA A O 1
ATOM 2552 N N . LYS A 1 319 ? 20.608 -7.802 -8.678 1.00 86.94 319 LYS A N 1
ATOM 2553 C CA . LYS A 1 319 ? 21.437 -6.720 -9.241 1.00 86.94 319 LYS A CA 1
ATOM 2554 C C . LYS A 1 319 ? 22.933 -7.014 -9.150 1.00 86.94 319 LYS A C 1
ATOM 2556 O O . LYS A 1 319 ? 23.683 -6.658 -10.050 1.00 86.94 319 LYS A O 1
ATOM 2561 N N . ARG A 1 320 ? 23.377 -7.675 -8.077 1.00 88.69 320 ARG A N 1
ATOM 2562 C CA . ARG A 1 320 ? 24.783 -8.065 -7.903 1.00 88.69 320 ARG A CA 1
ATOM 2563 C C . ARG A 1 320 ? 25.199 -9.188 -8.855 1.00 88.69 320 ARG A C 1
ATOM 2565 O O . ARG A 1 320 ? 26.334 -9.190 -9.315 1.00 88.69 320 ARG A O 1
ATOM 2572 N N . VAL A 1 321 ? 24.314 -10.153 -9.106 1.00 88.44 321 VAL A N 1
ATOM 2573 C CA . VAL A 1 321 ? 24.625 -11.362 -9.892 1.00 88.44 321 VAL A CA 1
ATOM 2574 C C . VAL A 1 321 ? 24.352 -11.165 -11.388 1.00 88.44 321 VAL A C 1
ATOM 2576 O O . VAL A 1 321 ? 25.124 -11.637 -12.220 1.00 88.44 321 VAL A O 1
ATOM 2579 N N . TRP A 1 322 ? 23.290 -10.438 -11.734 1.00 85.31 322 TRP A N 1
ATOM 2580 C CA . TRP A 1 322 ? 22.842 -10.184 -13.105 1.00 85.31 322 TRP A CA 1
ATOM 2581 C C . TRP A 1 322 ? 22.651 -8.684 -13.376 1.00 85.31 322 TRP A C 1
ATOM 2583 O O . TRP A 1 322 ? 21.553 -8.257 -13.739 1.00 85.31 322 TRP A O 1
ATOM 2593 N N . PRO A 1 323 ? 23.700 -7.853 -13.222 1.00 82.69 323 PRO A N 1
ATOM 2594 C CA . PRO A 1 323 ? 23.585 -6.406 -13.417 1.00 82.69 323 PRO A CA 1
ATOM 2595 C C . PRO A 1 323 ? 23.130 -6.033 -14.835 1.00 82.69 323 PRO A C 1
ATOM 2597 O O . PRO A 1 323 ? 22.422 -5.052 -15.005 1.00 82.69 323 PRO A O 1
ATOM 2600 N N . TYR A 1 324 ? 23.452 -6.856 -15.838 1.00 73.38 324 TYR A N 1
ATOM 2601 C CA . TYR A 1 324 ? 23.059 -6.659 -17.237 1.00 73.38 324 TYR A CA 1
ATOM 2602 C C . TYR A 1 324 ? 21.551 -6.811 -17.503 1.00 73.38 324 TYR A C 1
ATOM 2604 O O . TYR A 1 324 ? 21.093 -6.457 -18.584 1.00 73.38 324 TYR A O 1
ATOM 2612 N N . LEU A 1 325 ? 20.781 -7.350 -16.550 1.00 76.94 325 LEU A N 1
ATOM 2613 C CA . LEU A 1 325 ? 19.317 -7.407 -16.629 1.00 76.94 325 LEU A CA 1
ATOM 2614 C C . LEU A 1 325 ? 18.649 -6.157 -16.043 1.00 76.94 325 LEU A C 1
ATOM 2616 O O . LEU A 1 325 ? 17.426 -6.059 -16.070 1.00 76.94 325 LEU A O 1
ATOM 2620 N N . TYR A 1 326 ? 19.424 -5.231 -15.475 1.00 80.56 326 TYR A N 1
ATOM 2621 C CA . TYR A 1 326 ? 18.905 -4.004 -14.888 1.00 80.56 326 TYR A CA 1
ATOM 2622 C C . TYR A 1 326 ? 18.998 -2.857 -15.880 1.00 80.56 326 TYR A C 1
ATOM 2624 O O . TYR A 1 326 ? 20.016 -2.665 -16.540 1.00 80.56 326 TYR A O 1
ATOM 2632 N N . TYR A 1 327 ? 17.929 -2.069 -15.943 1.00 77.12 327 TYR A N 1
ATOM 2633 C CA . TYR A 1 327 ? 17.929 -0.840 -16.714 1.00 77.12 327 TYR A CA 1
ATOM 2634 C C . TYR A 1 327 ? 18.950 0.133 -16.116 1.00 77.12 327 TYR A C 1
ATOM 2636 O O . TYR A 1 327 ? 18.863 0.505 -14.940 1.00 77.12 327 TYR A O 1
ATOM 2644 N N . GLU A 1 328 ? 19.909 0.552 -16.934 1.00 67.25 328 GLU A N 1
ATOM 2645 C CA . GLU A 1 328 ? 20.840 1.620 -16.603 1.00 67.25 328 GLU A CA 1
ATOM 2646 C C . GLU A 1 328 ? 20.490 2.855 -17.420 1.00 67.25 328 GLU A C 1
ATOM 2648 O O . GLU A 1 328 ? 20.546 2.860 -18.649 1.00 67.25 328 GLU A O 1
ATOM 2653 N N . PHE A 1 329 ? 20.150 3.933 -16.727 1.00 59.69 329 PHE A N 1
ATOM 2654 C CA . PHE A 1 329 ? 20.003 5.227 -17.364 1.00 59.69 329 PHE A CA 1
ATOM 2655 C C . PHE A 1 329 ? 21.351 5.759 -17.810 1.00 59.69 329 PHE A C 1
ATOM 2657 O O . PHE A 1 329 ? 22.183 6.187 -17.004 1.00 59.69 329 PHE A O 1
ATOM 2664 N N . SER A 1 330 ? 21.551 5.788 -19.119 1.00 55.88 330 SER A N 1
ATOM 2665 C CA . SER A 1 330 ? 22.577 6.620 -19.718 1.00 55.88 330 SER A CA 1
ATOM 2666 C C . SER A 1 330 ? 22.073 8.059 -19.778 1.00 55.88 330 SER A C 1
ATOM 2668 O O . SER A 1 330 ? 21.017 8.317 -20.343 1.00 55.88 330 SER A O 1
ATOM 2670 N N . ARG A 1 331 ? 22.874 9.021 -19.300 1.00 48.97 331 ARG A N 1
ATOM 2671 C CA . ARG A 1 331 ? 22.667 10.475 -19.498 1.00 48.97 331 ARG A CA 1
ATOM 2672 C C . ARG A 1 331 ? 22.629 10.921 -20.976 1.00 48.97 331 ARG A C 1
ATOM 2674 O O . ARG A 1 331 ? 22.654 12.118 -21.244 1.00 48.97 331 ARG A O 1
ATOM 2681 N N . GLN A 1 332 ? 22.632 9.996 -21.931 1.00 39.84 332 GLN A N 1
ATOM 2682 C CA . GLN A 1 332 ? 22.534 10.314 -23.345 1.00 39.84 332 GLN A CA 1
ATOM 2683 C C . GLN A 1 332 ? 21.075 10.533 -23.721 1.00 39.84 332 GLN A C 1
ATOM 2685 O O . GLN A 1 332 ? 20.390 9.603 -24.111 1.00 39.84 332 GLN A O 1
ATOM 2690 N N . GLU A 1 333 ? 20.638 11.775 -23.574 1.00 35.38 333 GLU A N 1
ATOM 2691 C CA . GLU A 1 333 ? 19.853 12.507 -24.568 1.00 35.38 333 GLU A CA 1
ATOM 2692 C C . GLU A 1 333 ? 19.968 13.988 -24.179 1.00 35.38 333 GLU A C 1
ATOM 2694 O O . GLU A 1 333 ? 19.718 14.361 -23.030 1.00 35.38 333 GLU A O 1
ATOM 2699 N N . GLY A 1 334 ? 20.552 14.764 -25.098 1.00 35.84 334 GLY A N 1
ATOM 2700 C CA . GLY A 1 334 ? 21.009 16.141 -24.888 1.00 35.84 334 GLY A CA 1
ATOM 2701 C C . GLY A 1 334 ? 19.915 17.193 -24.919 1.00 35.84 334 GLY A C 1
ATOM 2702 O O . GLY A 1 334 ? 18.773 16.872 -25.315 1.00 35.84 334 GLY A O 1
#

Sequence (334 aa):
MGNFYDHWLSAHDEWQRQVAQARKCIHEEELQWVRTRQDYRAALLCSRANGFLTSGDIMLGEIPPRWNTGKHYHGEEAIYIIKGRGCSVIDGKRYDWEQDSCLFIPFGVVHQHFNLGEETVRYFSVMAVALEMFAGVAKFFQFEDAAQTHLHALDGIPYAESSIDPELGRIIMRAGEAPVVPGEKMAEVWSKQEDEYSKTLAAEMRTPGAKGHRSRMVRLMRWQDSGFQAKEVEISGIMYDAPGSNSGKHAHMEAVLYTLEGEGYSLIDEERVDWKAGTLIHVPGPQTIHQHFNTGTVEARHIRVNFTLRSKIFQPIAKRVWPYLYYEFSRQEG

Secondary structure (DSSP, 8-state):
---HHHHHHHHHHHHHHHHHHS--EEEGGG---B--SS-SEEEEEESGGGT---SSEEEEEEE-TTEEPPEEE-S-EEEEEEE-EEEEEETTEEEEEETT-EEEE-TT--EEEEE-SSS-EEEEEEE-HHHHHHTT----EEEE--EEPPTTTTTTPPB-S-SEETTTEE-EE-TTTSPEEEHHHHHHHHHT--SHHHHHS-HHHHSTTS--S-SEEEE-TTSGGG----SSEEEEEEEEE-TT-BPPPEEES-EEEEEEE-EEEEEETTEEEEEETTEEEEE-TTTEEEEEEE-SSS-EEEEEEEEHIIIIIIHHHHHHH-GGGS--------

Radius of gyration: 20.19 Å; chains: 1; bounding box: 48×53×54 Å

=== Feature glossary ===
A reading guide for the features in this record.

Start from the sequence.

  · This is the polypeptide sequence — one letter per residue, N-terminus first. Length ranges from a few dozen residues for small domains to over a thousand for large multi-domain proteins.

Fold it, and you get atomic coordinates and the backbone conformation that goes with them.

  · Structure coordinates are given as an mmCIF _atom_site loop: one row per atom with element, residue name, chain id, sequence number, and x/y/z position in Å. Only the four main-chain atoms per residue are included here; side chains are omitted to keep the record compact.

  · Backbone dihedral angles. Every residue except chain termini has a φ (preceding-C → N → Cα → C) and a ψ (N → Cα → C → next-N). They are reported in degrees following the IUPAC sign convention. Secondary structure is essentially a statement about which (φ, ψ) basin each residue occupies.

  · The SS8 string is DSSP's per-residue secondary-structure call. α-helix (H) means an i→i+4 H-bond ladder; β-strand (E) means the residue participates in a β-sheet; 3₁₀ (G) and π (I) are tighter and wider helices; T/S are turns/bends; '-' is loop.

  · SS3 is a coarse helix/strand/coil call (letters a/b/c) made by the P-SEA algorithm from inter-Cα distances and dihedrals. It is less detailed than DSSP but needs only Cα positions.

Summarize the fold with a handful of shape descriptors and a per-residue structural alphabet.

  · Radius of gyration (Rg) is the root-mean-square distance of Cα atoms from their centroid — a single number for overall size and compactness. A globular domain of N residues has Rg ≈ 2.2·N^0.38 Å; an extended or disordered chain has a much larger Rg. The Cα contact count is the number of residue pairs whose Cα atoms are within 8 Å and are more than four positions apart in sequence — a standard proxy for tertiary packing density. The bounding box is the smallest axis-aligned box enclosing all Cα atoms.

  · The Foldseek 3Di string encodes local tertiary geometry as a 20-letter alphabet — one character per residue — derived from the relative positions of nearby Cα atoms. Unlike the amino-acid sequence, 3Di is a direct function of the 3D structure, so two proteins with the same fold have similar 3Di strings even at low sequence identity.

  · Solvent-accessible surface area (SASA) is the area in Å² traced out by the centre of a 1.4 Å probe sphere (a water molecule) rolled over the protein's van der Waals surface (Shrake–Rupley / Lee–Richards construction). Buried residues have near-zero SASA; fully exposed residues can exceed 200 Å². The total SASA scales roughly with the number of surface residues.

Ask how reliable the model is.

  · pLDDT (predicted Local Distance Difference Test) is AlphaFold's per-residue confidence score, ranging from 0 to 100. Values above 90 indicate high confidence (typically well-packed cores); 70–90 is confident; 50–70 low confidence; below 50 usually means the region is disordered or the prediction is unreliable there. AlphaFold stores pLDDT in the mmCIF B-factor column.

  · B-factor (Debye–Waller factor) reflects atomic displacement in the crystal lattice. It is an experimental observable (units Å²), not a prediction; low values mean the atom is pinned down, high values mean it moves or is heterogeneous across the crystal.

  · Predicted Aligned Error (PAE) is an AlphaFold confidence matrix: entry (i, j) is the expected error in the position of residue j, in ångströms, when the prediction is superimposed on the true structure at residue i. Low PAE within a block of residues means that block is internally rigid and well-predicted; high PAE between two blocks means their relative placement is uncertain even if each block individually is confident.

Place it in context: what it resembles, what it is annotated as, and how it looks.

  · Nearest PDB neighbors are the top structural matches found by Foldseek when searching this structure against the entire Protein Data Bank. Each hit reports a TM-score (0 to 1; >0.5 almost always implies the same fold) and an E-value. These are *structural* homologs — they may share no detectable sequence similarity.

  · Functional annotations link the protein to curated databases. InterPro entries identify conserved domains and families by matching the sequence against member-database signatures (Pfam, PROSITE, CDD, …). Gene Ontology (GO) terms describe molecular function, biological process, and cellular component in a controlled vocabulary. CATH places the structure in a hierarchical fold classification (Class/Architecture/Topology/Homologous-superfamily). The organism is the source species.

  · Three diagnostic plots accompany the record. The Cα contact map visualizes the tertiary structure as a 2D adjacency matrix (8 Å cutoff, sequence-local contacts suppressed). The Ramachandran plot shows the distribution of backbone (φ, ψ) torsions, with points in the α and β basins reflecting secondary structure content. The PAE plot shows AlphaFold's inter-residue confidence as a color matrix.

  · Six rendered views show the 3D structure from the faces of a cube — i.e. along ±x, ±y, ±z. Rendering representation is drawn randomly per protein from cartoon (secondary-structure ribbons), sticks (backbone bonds), or molecular surface; coloring is either N→C rainbow (blue at the N-terminus through red at the C-terminus) or one color per chain.